Protein AF-A0A354M646-F1 (afdb_monomer)

Nearest PDB structures (foldseek):
  6yfr-assembly1_AA  TM=2.776E-01  e=4.909E+00  Leviviridae sp.
  6z1p-assembly1_At  TM=2.500E-01  e=5.203E+00  Tetrahymena thermophila SB210

Sequence (367 aa):
MIKLYILSPTTPVQTTVYQITLLESYKKKFSYVGETGCGIPQITITGNKEDWIWIFDHLSDLDKLGLTWWGKELRPIIKEFINVFDDKINVSFWDSIYKDAAEYGAFYISGWIIKFFPYLPTTGEDFLGYTSEGKGKYELVYRLNPYLHGNDYKLSTLGTESFPSGLSQIDIKWINYFNRTTKKMEAYSGFFGVKQSQDKTLEPFISWLVCKKDTSKVKMDVSDVLSLSPKHHNDPQLWSPRICNEYTDSAIYDIKKFKSQQASLLFIRNELNRNKEKYQQLNNIDLSGDTLRFLITCDGSVAQIKLKGRNTENKKLIDFFERELTILPESWIPALAHPDKVLDYFDFSEEELKLKVKANSELEIVF

Foldseek 3Di:
DDDDPPDDPDDPVVVVVVVVVVVVVCVVPDDDDDDDDDFDPDDDDDDDLVVLVVVLVCLCVVVVVVNVVLSVLCNVVSVQSNVVNVVNHDVVLVRQAFHPAPFPPQQWGLGLVCSVAQWWWDFDPAWPQADPVRHTDGDIDIDGDQQRPDNSSNLTSDGPNRHDPQKDKDWDWDADPVVRDTFIKMKIWGFPDWDADPVRDIDTDTDMDMGGPPDDDDDDPPPDPDDDQDADDDDVAHFHSDAFPDFPFAKAWPVVPDVHNVVRLVVLLVVLLVVLCVDPVRNPDDQAQKKWKWKQGLVQAIHDTAIDDPCRPVVVSSVSCVVSRRPDPTTMHATWDFSVRGHVSHDDDPVSSPDIHGGMHMDMRHD

Solvent-accessible surface area (backbone atoms only — not comparable to full-atom values): 22032 Å² total; per-residue (Å²): 136,86,84,78,89,74,89,73,85,81,44,74,65,58,46,51,51,54,52,51,57,55,51,57,78,45,52,88,85,46,84,88,82,88,85,87,82,92,76,80,93,73,85,83,86,79,84,58,60,67,59,42,47,50,52,54,65,50,36,61,58,34,44,82,72,74,34,47,74,55,29,60,56,44,46,65,56,45,49,53,64,40,27,51,78,68,76,55,70,59,61,74,62,63,64,24,36,58,49,62,55,56,59,67,85,56,69,44,41,21,10,60,58,60,57,80,45,65,51,25,62,41,80,42,89,52,76,72,49,63,44,99,85,70,47,81,34,52,38,83,37,74,42,73,41,90,35,46,62,86,67,25,21,49,50,29,74,46,36,79,84,46,48,67,82,53,64,48,77,48,86,39,81,47,72,40,77,90,77,70,46,74,45,61,28,33,38,39,35,38,50,78,48,73,44,71,49,95,88,65,49,76,44,79,34,70,53,71,52,77,47,60,65,84,61,81,80,78,84,76,85,83,79,81,83,81,85,76,84,74,87,76,81,91,56,101,73,48,33,44,40,53,74,38,91,61,68,78,39,72,46,24,48,38,62,90,82,30,93,44,43,68,58,25,50,53,50,49,52,52,50,51,57,61,54,38,61,74,37,78,94,47,50,86,63,84,49,75,71,24,35,42,35,32,31,33,33,55,86,28,46,77,31,77,74,44,52,45,53,91,60,46,84,42,58,74,60,50,58,46,51,55,49,58,66,70,66,49,92,64,58,41,43,38,15,25,16,40,45,76,60,50,38,87,73,56,84,72,52,83,71,55,50,71,44,77,30,42,24,20,34,82,48,76,47,78,72

pLDDT: mean 83.78, std 15.61, range [30.56, 98.19]

Radius of gyration: 27.45 Å; Cα contacts (8 Å, |Δi|>4): 519; chains: 1; bounding box: 62×77×71 Å

Structure (mmCIF, N/CA/C/O backbone):
data_AF-A0A3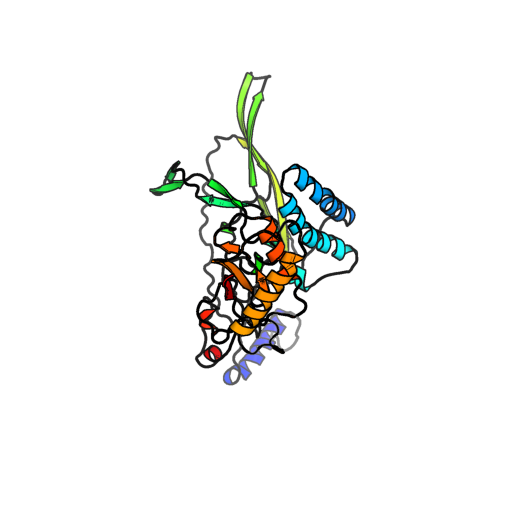54M646-F1
#
_entry.id   AF-A0A354M646-F1
#
loop_
_atom_site.group_PDB
_atom_site.id
_atom_site.type_symbol
_atom_s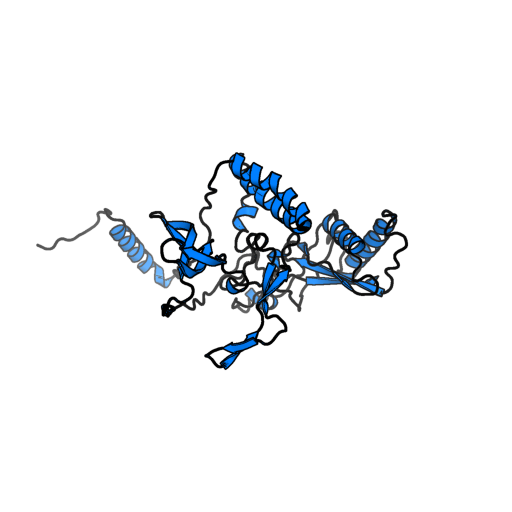ite.label_atom_id
_atom_site.label_alt_id
_atom_site.label_comp_id
_atom_site.label_asym_id
_atom_site.label_entity_id
_atom_site.label_seq_id
_atom_site.pdbx_PDB_ins_code
_atom_site.Cartn_x
_atom_site.Cartn_y
_atom_site.Cartn_z
_atom_site.occupancy
_atom_site.B_iso_or_equiv
_atom_site.auth_seq_id
_atom_site.auth_comp_id
_atom_site.auth_asym_id
_atom_site.auth_atom_id
_atom_site.pdbx_PDB_model_num
ATOM 1 N N . MET A 1 1 ? 3.243 -51.973 41.469 1.00 39.97 1 MET A N 1
ATOM 2 C CA . MET A 1 1 ? 2.602 -52.246 40.165 1.00 39.97 1 MET A CA 1
ATOM 3 C C . MET A 1 1 ? 3.206 -51.272 39.157 1.00 39.97 1 MET A C 1
ATOM 5 O O . MET A 1 1 ? 2.903 -50.090 39.226 1.00 39.97 1 MET A O 1
ATOM 9 N N . ILE A 1 2 ? 4.155 -51.717 38.327 1.00 38.09 2 ILE A N 1
ATOM 10 C CA . ILE A 1 2 ? 4.807 -50.861 37.319 1.00 38.09 2 ILE A CA 1
ATOM 11 C C . ILE A 1 2 ? 3.936 -50.916 36.061 1.00 38.09 2 ILE A C 1
ATOM 13 O O . ILE A 1 2 ? 3.832 -51.969 35.437 1.00 38.09 2 ILE A O 1
ATOM 17 N N . LYS A 1 3 ? 3.267 -49.811 35.709 1.00 42.88 3 LYS A N 1
ATOM 18 C CA . LYS A 1 3 ? 2.574 -49.688 34.419 1.00 42.88 3 LYS A CA 1
ATOM 19 C C . LYS A 1 3 ? 3.604 -49.326 33.350 1.00 42.88 3 LYS A C 1
ATOM 21 O O . LYS A 1 3 ? 4.029 -48.179 33.263 1.00 42.88 3 LYS A O 1
ATOM 26 N N . LEU A 1 4 ? 4.004 -50.313 32.553 1.00 47.19 4 LEU A N 1
ATOM 27 C CA . LEU A 1 4 ? 4.762 -50.102 31.322 1.00 47.19 4 LEU A CA 1
ATOM 28 C C . LEU A 1 4 ? 3.788 -49.686 30.210 1.00 47.19 4 LEU A C 1
ATOM 30 O O . LEU A 1 4 ? 3.019 -50.505 29.715 1.00 47.19 4 LEU A O 1
ATOM 34 N N . TYR A 1 5 ? 3.812 -48.407 29.830 1.00 50.78 5 TYR A N 1
ATOM 35 C CA . TYR A 1 5 ? 3.130 -47.901 28.634 1.00 50.78 5 TYR A CA 1
ATOM 36 C C . TYR A 1 5 ? 3.952 -48.275 27.397 1.00 50.78 5 TYR A C 1
ATOM 38 O O . TYR A 1 5 ? 4.677 -47.453 26.847 1.00 50.78 5 TYR A O 1
ATOM 46 N N . ILE A 1 6 ? 3.893 -49.541 26.993 1.00 52.38 6 ILE A N 1
ATOM 47 C CA . ILE A 1 6 ? 4.532 -50.006 25.762 1.00 52.38 6 ILE A CA 1
ATOM 48 C C . ILE A 1 6 ? 3.451 -50.093 24.676 1.00 52.38 6 ILE A C 1
ATOM 50 O O . ILE A 1 6 ? 2.564 -50.936 24.743 1.00 52.38 6 ILE A O 1
ATOM 54 N N . LEU A 1 7 ? 3.566 -49.197 23.687 1.00 51.00 7 LEU A N 1
ATOM 55 C CA . LEU A 1 7 ? 3.009 -49.295 22.328 1.00 51.00 7 LEU A CA 1
ATOM 56 C C . LEU A 1 7 ? 1.471 -49.350 22.191 1.00 51.00 7 LEU A C 1
ATOM 58 O O . LEU A 1 7 ? 0.917 -50.306 21.661 1.00 51.00 7 LEU A O 1
ATOM 62 N N . SER A 1 8 ? 0.784 -48.265 22.559 1.00 49.03 8 SER A N 1
ATOM 63 C CA . SER A 1 8 ? -0.545 -47.943 22.010 1.00 49.03 8 SER A CA 1
ATOM 64 C C . SER A 1 8 ? -0.608 -46.439 21.711 1.00 49.03 8 SER A C 1
ATOM 66 O O . SER A 1 8 ? -0.481 -45.649 22.652 1.00 49.03 8 SER A O 1
ATOM 68 N N . PRO A 1 9 ? -0.740 -45.992 20.445 1.00 58.03 9 PRO A N 1
ATOM 69 C CA . PRO A 1 9 ? -0.794 -44.573 20.121 1.00 58.03 9 PRO A CA 1
ATOM 70 C C . PRO A 1 9 ? -2.216 -44.081 20.382 1.00 58.03 9 PRO A C 1
ATOM 72 O O . PRO A 1 9 ? -3.080 -44.170 19.518 1.00 58.03 9 PRO A O 1
ATOM 75 N N . THR A 1 10 ? -2.499 -43.617 21.596 1.00 63.53 10 THR A N 1
ATOM 76 C CA . THR A 1 10 ? -3.875 -43.210 21.942 1.00 63.53 10 THR A CA 1
ATOM 77 C C . THR A 1 10 ? -3.994 -41.782 22.448 1.00 63.53 10 THR A C 1
ATOM 79 O O . THR A 1 10 ? -5.068 -41.371 22.872 1.00 63.53 10 THR A O 1
ATOM 82 N N . THR A 1 11 ? -2.929 -40.984 22.344 1.00 76.50 11 THR A N 1
ATOM 83 C CA . THR A 1 11 ? -3.020 -39.526 22.493 1.00 76.50 11 THR A CA 1
ATOM 84 C C . THR A 1 11 ? -2.107 -38.812 21.489 1.00 76.50 11 THR A C 1
ATOM 86 O O . THR A 1 11 ? -1.061 -39.361 21.114 1.00 76.50 11 THR A O 1
ATOM 89 N N . PRO A 1 12 ? -2.445 -37.573 21.080 1.00 79.56 12 PRO A N 1
ATOM 90 C CA . PRO A 1 12 ? -1.541 -36.723 20.305 1.00 79.56 12 PRO A CA 1
ATOM 91 C C . PRO A 1 12 ? -0.156 -36.603 20.957 1.00 79.56 12 PRO A C 1
ATOM 93 O O . PRO A 1 12 ? 0.855 -36.732 20.278 1.00 79.56 12 PRO A O 1
ATOM 96 N N . VAL A 1 13 ? -0.106 -36.497 22.291 1.00 79.75 13 VAL A N 1
ATOM 97 C CA . VAL A 1 13 ? 1.145 -36.396 23.063 1.00 79.75 13 VAL A CA 1
ATOM 98 C C . VAL A 1 13 ? 2.043 -37.618 22.863 1.00 79.75 13 VAL A C 1
ATOM 100 O O . VAL A 1 13 ? 3.219 -37.470 22.546 1.00 79.75 13 VAL A O 1
ATOM 103 N N . GLN A 1 14 ? 1.507 -38.833 23.008 1.00 82.31 14 GLN A N 1
ATOM 104 C CA . GLN A 1 14 ? 2.288 -40.065 22.819 1.00 82.31 14 GLN A CA 1
ATOM 105 C C . GLN A 1 14 ? 2.792 -40.216 21.377 1.00 82.31 14 GLN A C 1
ATOM 107 O O . GLN A 1 14 ? 3.909 -40.685 21.164 1.00 82.31 14 GLN A O 1
ATOM 112 N N . THR A 1 15 ? 1.990 -39.782 20.401 1.00 80.19 15 THR A N 1
ATOM 113 C CA . THR A 1 15 ? 2.366 -39.785 18.979 1.00 80.19 15 THR A CA 1
ATOM 114 C C . THR A 1 15 ? 3.536 -38.838 18.724 1.00 80.19 15 THR A C 1
ATOM 116 O O . THR A 1 15 ? 4.530 -39.241 18.123 1.00 80.19 15 THR A O 1
ATOM 119 N N . THR A 1 16 ? 3.465 -37.613 19.251 1.00 83.81 16 THR A N 1
ATOM 120 C CA . THR A 1 16 ? 4.547 -36.628 19.150 1.00 83.81 16 THR A CA 1
ATOM 121 C C . THR A 1 16 ? 5.823 -37.112 19.838 1.00 83.81 16 THR A C 1
ATOM 123 O O . THR A 1 16 ? 6.896 -37.005 19.253 1.00 83.81 16 THR A O 1
ATOM 126 N N . VAL A 1 17 ? 5.731 -37.704 21.036 1.00 83.81 17 VAL A N 1
ATOM 127 C CA . VAL A 1 17 ? 6.900 -38.268 21.739 1.00 83.81 17 VAL A CA 1
ATOM 128 C C . VAL A 1 17 ? 7.583 -39.342 20.890 1.00 83.81 17 VAL A C 1
ATOM 130 O O . VAL A 1 17 ? 8.791 -39.271 20.689 1.00 83.81 17 VAL A O 1
ATOM 133 N N . TYR A 1 18 ? 6.822 -40.289 20.332 1.00 84.56 18 TYR A N 1
ATOM 134 C CA . TYR A 1 18 ? 7.370 -41.322 19.449 1.00 84.56 18 TYR A CA 1
ATOM 135 C C . TYR A 1 18 ? 8.052 -40.729 18.205 1.00 84.56 18 TYR A C 1
ATOM 137 O O . TYR A 1 18 ? 9.163 -41.132 17.861 1.00 84.56 18 TYR A O 1
ATOM 145 N N . GLN A 1 19 ? 7.417 -39.748 17.552 1.00 86.75 19 GLN A N 1
ATOM 146 C CA . GLN A 1 19 ? 7.982 -39.061 16.385 1.00 86.75 19 GLN A CA 1
ATOM 147 C C . GLN A 1 19 ? 9.298 -38.349 16.729 1.00 86.75 19 GLN A C 1
ATOM 149 O O . GLN A 1 19 ? 10.276 -38.504 16.002 1.00 86.75 19 GLN A O 1
ATOM 154 N N . ILE A 1 20 ? 9.365 -37.637 17.859 1.00 86.88 20 ILE A N 1
ATOM 155 C CA . ILE A 1 20 ? 10.593 -36.973 18.323 1.00 86.88 20 ILE A CA 1
ATOM 156 C C . ILE A 1 20 ? 11.695 -38.000 18.615 1.00 86.88 20 ILE A C 1
ATOM 158 O O . ILE A 1 20 ? 12.831 -37.816 18.178 1.00 86.88 20 ILE A O 1
ATOM 162 N N . THR A 1 21 ? 11.378 -39.102 19.304 1.00 89.19 21 THR A N 1
ATOM 163 C CA . THR A 1 21 ? 12.349 -40.175 19.580 1.00 89.19 21 THR A CA 1
ATOM 164 C C . THR A 1 21 ? 12.884 -40.805 18.292 1.00 89.19 21 THR A C 1
ATOM 166 O O . THR A 1 21 ? 14.074 -41.102 18.200 1.00 89.19 21 THR A O 1
ATOM 169 N N . LEU A 1 22 ? 12.048 -40.969 17.263 1.00 85.94 22 LEU A N 1
ATOM 170 C CA . LEU A 1 22 ? 12.506 -41.435 15.955 1.00 85.94 22 LEU A CA 1
ATOM 171 C C . LEU A 1 22 ? 13.475 -40.431 15.311 1.00 85.94 22 LEU A C 1
ATOM 173 O O . LEU A 1 22 ? 14.555 -40.829 14.872 1.00 85.94 22 LEU A O 1
ATOM 177 N N . LEU A 1 23 ? 13.135 -39.138 15.301 1.00 86.31 23 LEU A N 1
ATOM 178 C CA . LEU A 1 23 ? 14.001 -38.077 14.770 1.00 86.31 23 LEU A CA 1
ATOM 179 C C . LEU A 1 23 ? 15.343 -38.002 15.518 1.00 86.31 23 LEU A C 1
ATOM 181 O O . LEU A 1 23 ? 16.382 -37.743 14.905 1.00 86.31 23 LEU A O 1
ATOM 185 N N . GLU A 1 24 ? 15.382 -38.314 16.814 1.00 86.38 24 GLU A N 1
ATOM 186 C CA . GLU A 1 24 ? 16.638 -38.366 17.566 1.00 86.38 24 GLU A CA 1
ATOM 187 C C . GLU A 1 24 ? 17.671 -39.304 16.916 1.00 86.38 24 GLU A C 1
ATOM 189 O O . GLU A 1 24 ? 18.851 -38.956 16.827 1.00 86.38 24 GLU A O 1
ATOM 194 N N . SER A 1 25 ? 17.241 -40.461 16.403 1.00 88.75 25 SER A N 1
ATOM 195 C CA . SER A 1 25 ? 18.144 -41.441 15.783 1.00 88.75 25 SER A CA 1
ATOM 196 C C . SER A 1 25 ? 18.831 -40.928 14.505 1.00 88.75 25 SER A C 1
ATOM 198 O O . SER A 1 25 ? 19.934 -41.367 14.173 1.00 88.75 25 SER A O 1
ATOM 200 N N . TYR A 1 26 ? 18.239 -39.933 13.837 1.00 85.00 26 TYR A N 1
ATOM 201 C CA . TYR A 1 26 ? 18.735 -39.341 12.591 1.00 85.00 26 TYR A CA 1
ATOM 202 C C . TYR A 1 26 ? 19.477 -38.004 12.792 1.00 85.00 26 TYR A C 1
ATOM 204 O O . TYR A 1 26 ? 20.078 -37.491 11.845 1.00 85.00 26 TYR A O 1
ATOM 212 N N . LYS A 1 27 ? 19.549 -37.477 14.027 1.00 85.81 27 LYS A N 1
ATOM 213 C CA . LYS A 1 27 ? 20.122 -36.146 14.334 1.00 85.81 27 LYS A CA 1
ATOM 214 C C . LYS A 1 27 ? 21.602 -35.961 13.974 1.00 85.81 27 LYS A C 1
ATOM 216 O O . LYS A 1 27 ? 22.085 -34.841 13.909 1.00 85.81 27 LYS A O 1
ATOM 221 N N . LYS A 1 28 ? 22.353 -37.054 13.770 1.00 83.38 28 LYS A N 1
ATOM 222 C CA . LYS A 1 28 ? 23.763 -36.993 13.329 1.00 83.38 28 LYS A CA 1
ATOM 223 C C . LYS A 1 28 ? 23.922 -36.691 11.837 1.00 83.38 28 LYS A C 1
ATOM 225 O O . LYS A 1 28 ? 25.006 -36.293 11.428 1.00 83.38 28 LYS A O 1
ATOM 230 N N . LYS A 1 29 ? 22.891 -36.952 11.027 1.00 81.44 29 LYS A N 1
ATOM 231 C CA . LYS A 1 29 ? 22.914 -36.738 9.571 1.00 81.44 29 LYS A CA 1
ATOM 232 C C . LYS A 1 29 ? 21.992 -35.614 9.110 1.00 81.44 29 LYS A C 1
ATOM 234 O O . LYS A 1 29 ? 22.190 -35.112 8.012 1.00 81.44 29 LYS A O 1
ATOM 239 N N . PHE A 1 30 ? 21.009 -35.240 9.923 1.00 73.25 30 PHE A N 1
ATOM 240 C CA . PHE A 1 30 ? 20.016 -34.228 9.588 1.00 73.25 30 PHE A CA 1
ATOM 241 C C . PHE A 1 30 ? 19.952 -33.155 10.670 1.00 73.25 30 PHE A C 1
ATOM 243 O O . PHE A 1 30 ? 20.017 -33.463 11.861 1.00 73.25 30 PHE A O 1
ATOM 250 N N . SER A 1 31 ? 19.772 -31.913 10.232 1.00 75.56 31 SER A N 1
ATOM 251 C CA . SER A 1 31 ? 19.392 -30.789 11.083 1.00 75.56 31 SER A CA 1
ATOM 252 C C . SER A 1 31 ? 17.874 -30.636 11.046 1.00 75.56 31 SER A C 1
ATOM 254 O O . SER A 1 31 ? 17.279 -30.673 9.971 1.00 75.56 31 SER A O 1
ATOM 256 N N . TYR A 1 32 ? 17.249 -30.458 12.209 1.00 73.19 32 TYR A N 1
ATOM 257 C CA . TYR A 1 32 ? 15.816 -30.179 12.314 1.00 73.19 32 TYR A CA 1
ATOM 258 C C . TYR A 1 32 ? 15.620 -28.691 12.552 1.00 73.19 32 TYR A C 1
ATOM 260 O O . TYR A 1 32 ? 16.089 -28.163 13.559 1.00 73.19 32 TYR A O 1
ATOM 268 N N . VAL A 1 33 ? 14.942 -28.030 11.622 1.00 63.22 33 VAL A N 1
ATOM 269 C CA . VAL A 1 33 ? 14.670 -26.595 11.679 1.00 63.22 33 VAL A CA 1
ATOM 270 C C . VAL A 1 33 ? 13.170 -26.415 11.879 1.00 63.22 33 VAL A C 1
ATOM 272 O O . VAL A 1 33 ? 12.370 -26.998 11.151 1.00 63.22 33 VAL A O 1
ATOM 275 N N . GLY A 1 34 ? 12.796 -25.668 12.917 1.00 48.38 34 GLY A N 1
ATOM 276 C CA . GLY A 1 34 ? 11.430 -25.198 13.120 1.00 48.38 34 GLY A CA 1
ATOM 277 C C . GLY A 1 34 ? 11.347 -23.749 12.670 1.00 48.38 34 GLY A C 1
ATOM 278 O O . GLY A 1 34 ? 12.066 -22.909 13.205 1.00 48.38 34 GLY A O 1
ATOM 279 N N . GLU A 1 35 ? 10.490 -23.471 11.696 1.00 46.00 35 GLU A N 1
ATOM 280 C CA . GLU A 1 35 ? 10.291 -22.131 11.149 1.00 46.00 35 GLU A CA 1
ATOM 281 C C . GLU A 1 35 ? 8.922 -21.605 11.575 1.00 46.00 35 GLU A C 1
ATOM 283 O O . GLU A 1 35 ? 7.933 -22.341 11.603 1.00 46.00 35 GLU A O 1
ATOM 288 N N . THR A 1 36 ? 8.861 -20.326 11.930 1.00 52.06 36 THR A N 1
ATOM 289 C CA . THR A 1 36 ? 7.612 -19.640 12.246 1.00 52.06 36 THR A CA 1
ATOM 290 C C . THR A 1 36 ? 7.468 -18.439 11.323 1.00 52.06 36 THR A C 1
ATOM 292 O O . THR A 1 36 ? 8.321 -17.555 11.286 1.00 52.06 36 THR A O 1
ATOM 295 N N . GLY A 1 37 ? 6.382 -18.425 10.553 1.00 55.03 37 GLY A N 1
ATOM 296 C CA . GLY A 1 37 ? 6.008 -17.326 9.672 1.00 55.03 37 GLY A CA 1
ATOM 297 C C . GLY A 1 37 ? 4.669 -16.728 10.093 1.00 55.03 37 GLY A C 1
ATOM 298 O O . GLY A 1 37 ? 3.761 -17.435 10.526 1.00 55.03 37 GLY A O 1
ATOM 299 N N . CYS A 1 38 ? 4.554 -15.414 9.973 1.00 64.75 38 CYS A N 1
ATOM 300 C CA . CYS A 1 38 ? 3.316 -14.662 10.047 1.00 64.75 38 CYS A CA 1
ATOM 301 C C . CYS A 1 38 ? 2.641 -14.742 8.681 1.00 64.75 38 CYS A C 1
ATOM 303 O O . CYS A 1 38 ? 3.276 -14.527 7.651 1.00 64.75 38 CYS A O 1
ATOM 305 N N . GLY A 1 39 ? 1.344 -15.009 8.686 1.00 68.69 39 GLY A N 1
ATOM 306 C CA . GLY A 1 39 ? 0.508 -15.015 7.497 1.00 68.69 39 GLY A CA 1
ATOM 307 C C . GLY A 1 39 ? -0.951 -14.866 7.897 1.00 68.69 39 GLY A C 1
ATOM 308 O O . GLY A 1 39 ? -1.299 -15.024 9.070 1.00 68.69 39 GLY A O 1
ATOM 309 N N . ILE A 1 40 ? -1.799 -14.548 6.923 1.00 82.25 40 ILE A N 1
ATOM 310 C CA . ILE A 1 40 ? -3.248 -14.476 7.108 1.00 82.25 40 ILE A CA 1
ATOM 311 C C . ILE A 1 40 ? -3.824 -15.772 6.527 1.00 82.25 40 ILE A C 1
ATOM 313 O O . ILE A 1 40 ? -3.980 -15.870 5.315 1.00 82.25 40 ILE A O 1
ATOM 317 N N . PRO A 1 41 ? -4.096 -16.799 7.353 1.00 81.31 41 PRO A N 1
ATOM 318 C CA . PRO A 1 41 ? -4.484 -18.117 6.846 1.00 81.31 41 PRO A CA 1
ATOM 319 C C . PRO A 1 41 ? -5.896 -18.132 6.251 1.00 81.31 41 PRO A C 1
ATOM 321 O O . PRO A 1 41 ? -6.220 -18.995 5.441 1.00 81.31 41 PRO A O 1
ATOM 324 N N . GLN A 1 42 ? -6.750 -17.209 6.690 1.00 87.31 42 GLN A N 1
ATOM 325 C CA . GLN A 1 42 ? -8.128 -17.094 6.249 1.00 87.31 42 GLN A CA 1
ATOM 326 C C . GLN A 1 42 ? -8.604 -15.656 6.439 1.00 87.31 42 GLN A C 1
ATOM 328 O O . GLN A 1 42 ? -8.295 -15.016 7.446 1.00 87.31 42 GLN A O 1
ATOM 333 N N . ILE A 1 43 ? -9.403 -15.179 5.487 1.00 91.75 43 ILE A N 1
ATOM 334 C CA . ILE A 1 43 ? -10.122 -13.910 5.566 1.00 91.75 43 ILE A CA 1
ATOM 335 C C . ILE A 1 43 ? -11.613 -14.223 5.496 1.00 91.75 43 ILE A C 1
ATOM 337 O O . ILE A 1 43 ? -12.060 -14.956 4.615 1.00 91.75 43 ILE A O 1
ATOM 341 N N . THR A 1 44 ? -12.379 -13.654 6.421 1.00 91.88 44 THR A N 1
ATOM 342 C CA . THR A 1 44 ? -13.840 -13.732 6.410 1.00 91.88 44 THR A CA 1
ATOM 343 C C . THR A 1 44 ? -14.394 -12.355 6.089 1.00 91.88 44 THR A C 1
ATOM 345 O O . THR A 1 44 ? -14.147 -11.399 6.824 1.00 91.88 44 THR A O 1
ATOM 348 N N . ILE A 1 45 ? -15.163 -12.258 5.007 1.00 93.81 45 ILE A N 1
ATOM 349 C CA . ILE A 1 45 ? -15.902 -11.043 4.665 1.00 93.81 45 ILE A CA 1
ATOM 350 C C . ILE A 1 45 ? -17.249 -11.085 5.383 1.00 93.81 45 ILE A C 1
ATOM 352 O O . ILE A 1 45 ? -18.012 -12.037 5.231 1.00 93.81 45 ILE A O 1
ATOM 356 N N . THR A 1 46 ? -17.523 -10.070 6.198 1.00 91.19 46 THR A N 1
ATOM 357 C CA . THR A 1 46 ? -18.798 -9.909 6.904 1.00 91.19 46 THR A CA 1
ATOM 358 C C . THR A 1 46 ? -19.756 -9.011 6.109 1.00 91.19 46 THR A C 1
ATOM 360 O O . THR A 1 46 ? -19.358 -8.355 5.142 1.00 91.19 46 THR A O 1
ATOM 363 N N . GLY A 1 47 ? -21.034 -9.001 6.500 1.00 92.19 47 GLY A N 1
ATOM 364 C CA . GLY A 1 47 ? -22.106 -8.342 5.743 1.00 92.19 47 GLY A CA 1
ATOM 365 C C . GLY A 1 47 ? -22.663 -9.216 4.617 1.00 92.19 47 GLY A C 1
ATOM 366 O O . GLY A 1 47 ? -22.311 -10.390 4.488 1.00 92.19 47 GLY A O 1
ATOM 367 N N . ASN A 1 48 ? -23.567 -8.651 3.823 1.00 96.06 48 ASN A N 1
ATOM 368 C CA . ASN A 1 48 ? -24.115 -9.275 2.618 1.00 96.06 48 ASN A CA 1
ATOM 369 C C . ASN A 1 48 ? -23.579 -8.581 1.352 1.00 96.06 48 ASN A C 1
ATOM 371 O O . ASN A 1 48 ? -22.904 -7.553 1.415 1.00 96.06 48 ASN A O 1
ATOM 375 N N . LYS A 1 49 ? -23.875 -9.151 0.182 1.00 97.12 49 LYS A N 1
ATOM 376 C CA . LYS A 1 49 ? -23.413 -8.611 -1.101 1.00 97.12 49 LYS A CA 1
ATOM 377 C C . LYS A 1 49 ? -23.960 -7.203 -1.359 1.00 97.12 49 LYS A C 1
ATOM 379 O O . LYS A 1 49 ? -23.250 -6.356 -1.901 1.00 97.12 49 LYS A O 1
ATOM 384 N N . GLU A 1 50 ? -25.211 -6.960 -0.985 1.00 98.06 50 GLU A N 1
ATOM 385 C CA . GLU A 1 50 ? -25.909 -5.690 -1.169 1.00 98.06 50 GLU A CA 1
ATOM 386 C C . GLU A 1 50 ? -25.235 -4.553 -0.389 1.00 98.06 50 GLU A C 1
ATOM 388 O O . GLU A 1 50 ? -25.127 -3.448 -0.918 1.00 98.06 50 GLU A O 1
ATOM 393 N N . ASP A 1 51 ? -24.700 -4.827 0.804 1.00 97.56 51 ASP A N 1
ATOM 394 C CA . ASP A 1 51 ? -23.943 -3.868 1.614 1.00 97.56 51 ASP A CA 1
ATOM 395 C C . ASP A 1 51 ? -22.686 -3.391 0.862 1.00 97.56 51 ASP A C 1
ATOM 397 O O . ASP A 1 51 ? -22.397 -2.194 0.791 1.00 97.56 51 ASP A O 1
ATOM 401 N N . TRP A 1 52 ? -21.950 -4.316 0.237 1.00 97.62 52 TRP A N 1
ATOM 402 C CA . TRP A 1 52 ? -20.731 -3.995 -0.514 1.00 97.62 52 TRP A CA 1
ATOM 403 C C . TRP A 1 52 ? -21.017 -3.286 -1.839 1.00 97.62 52 TRP A C 1
ATOM 405 O O . TRP A 1 52 ? -20.271 -2.381 -2.221 1.00 97.62 52 TRP A O 1
ATOM 415 N N . ILE A 1 53 ? -22.112 -3.643 -2.520 1.00 98.19 53 ILE A N 1
ATOM 416 C CA . ILE A 1 53 ? -22.603 -2.900 -3.692 1.00 98.19 53 ILE A CA 1
ATOM 417 C C . ILE A 1 53 ? -22.978 -1.475 -3.283 1.00 98.19 53 ILE A C 1
ATOM 419 O O . ILE A 1 53 ? -22.556 -0.522 -3.935 1.00 98.19 53 ILE A O 1
ATOM 423 N N . TRP A 1 54 ? -23.696 -1.319 -2.169 1.00 98.06 54 TRP A N 1
ATOM 424 C CA . TRP A 1 54 ? -24.066 -0.010 -1.648 1.00 98.06 54 TRP A CA 1
ATOM 425 C C . TRP A 1 54 ? -22.826 0.844 -1.365 1.00 98.06 54 TRP A C 1
ATOM 427 O O . TRP A 1 54 ? -22.771 1.986 -1.821 1.00 98.06 54 TRP A O 1
ATOM 437 N N . ILE A 1 55 ? -21.796 0.292 -0.709 1.00 97.38 55 ILE A N 1
ATOM 438 C CA . ILE A 1 55 ? -20.528 1.008 -0.486 1.00 97.38 55 ILE A CA 1
ATOM 439 C C . ILE A 1 55 ? -19.904 1.425 -1.822 1.00 97.38 55 ILE A C 1
ATOM 441 O O . ILE A 1 55 ? -19.526 2.585 -1.980 1.00 97.38 55 ILE A O 1
ATOM 445 N N . PHE A 1 56 ? -19.814 0.510 -2.792 1.00 97.81 56 PHE A N 1
ATOM 446 C CA . PHE A 1 56 ? -19.220 0.777 -4.104 1.00 97.81 56 PHE A CA 1
ATOM 447 C C . PHE A 1 56 ? -19.921 1.919 -4.854 1.00 97.81 56 PHE A C 1
ATOM 449 O O . PHE A 1 56 ? -19.256 2.795 -5.422 1.00 97.81 56 PHE A O 1
ATOM 456 N N . ASP A 1 57 ? -21.253 1.928 -4.836 1.00 96.94 57 ASP A N 1
ATOM 457 C CA . ASP A 1 57 ? -22.064 2.955 -5.489 1.00 96.94 57 ASP A CA 1
ATOM 458 C C . ASP A 1 57 ? -21.901 4.315 -4.797 1.00 96.94 57 ASP A C 1
ATOM 460 O O . ASP A 1 57 ? -21.789 5.343 -5.465 1.00 96.94 57 ASP A O 1
ATOM 464 N N . HIS A 1 58 ? -21.769 4.333 -3.467 1.00 96.81 58 HIS A N 1
ATOM 465 C CA . HIS A 1 58 ? -21.584 5.565 -2.694 1.00 96.81 58 HIS A CA 1
ATOM 466 C C . HIS A 1 58 ? -20.142 6.093 -2.717 1.00 96.81 58 HIS A C 1
ATOM 468 O O . HIS A 1 58 ? -19.898 7.215 -2.277 1.00 96.81 58 HIS A O 1
ATOM 474 N N . LEU A 1 59 ? -19.178 5.381 -3.317 1.00 96.94 59 LEU A N 1
ATOM 475 C CA . LEU A 1 59 ? -17.832 5.932 -3.527 1.00 96.94 59 LEU A CA 1
ATOM 476 C C . LEU A 1 59 ? -17.835 7.198 -4.401 1.00 96.94 59 LEU A C 1
ATOM 478 O O . LEU A 1 59 ? -16.901 7.989 -4.300 1.00 96.94 59 LEU A O 1
ATOM 482 N N . SER A 1 60 ? -18.856 7.434 -5.238 1.00 94.44 60 SER A N 1
ATOM 483 C CA . SER A 1 60 ? -18.989 8.716 -5.962 1.00 94.44 60 SER A CA 1
ATOM 484 C C . SER A 1 60 ? -19.405 9.879 -5.068 1.00 94.44 60 SER A C 1
ATOM 486 O O . SER A 1 60 ? -19.198 11.030 -5.438 1.00 94.44 60 SER A O 1
ATOM 488 N N . ASP A 1 61 ? -19.950 9.635 -3.875 1.00 96.00 61 ASP A N 1
ATOM 489 C CA . ASP A 1 61 ? -20.276 10.729 -2.956 1.00 96.00 61 ASP A CA 1
ATOM 490 C C . ASP A 1 61 ? -19.023 11.433 -2.432 1.00 96.00 61 ASP A C 1
ATOM 492 O O . ASP A 1 61 ? -19.086 12.610 -2.074 1.00 96.00 61 ASP A O 1
ATOM 496 N N . LEU A 1 62 ? -17.866 10.766 -2.482 1.00 96.00 62 LEU A N 1
ATOM 497 C CA . LEU A 1 62 ? -16.566 11.380 -2.218 1.00 96.00 62 LEU A CA 1
ATOM 498 C C . LEU A 1 62 ? -16.265 12.541 -3.178 1.00 96.00 62 LEU A C 1
ATOM 500 O O . LEU A 1 62 ? -15.563 13.478 -2.795 1.00 96.00 62 LEU A O 1
ATOM 504 N N . ASP A 1 63 ? -16.849 12.554 -4.381 1.00 93.69 63 ASP A N 1
ATOM 505 C CA . ASP A 1 63 ? -16.704 13.657 -5.338 1.00 93.69 63 ASP A CA 1
ATOM 506 C C . ASP A 1 63 ? -17.267 14.965 -4.773 1.00 93.69 63 ASP A C 1
ATOM 508 O O . ASP A 1 63 ? -16.680 16.032 -4.957 1.00 93.69 63 ASP A O 1
ATOM 512 N N . LYS A 1 64 ? -18.355 14.882 -3.992 1.00 95.12 64 LYS A N 1
ATOM 513 C CA . LYS A 1 64 ? -18.982 16.037 -3.324 1.00 95.12 64 LYS A CA 1
ATOM 514 C C . LYS A 1 64 ? -18.061 16.671 -2.278 1.00 95.12 64 LYS A C 1
ATOM 516 O O . LYS A 1 64 ? -18.237 17.836 -1.936 1.00 95.12 64 LYS A O 1
ATOM 521 N N . LEU A 1 65 ? -17.083 15.910 -1.784 1.00 93.69 65 LEU A N 1
ATOM 522 C CA . LEU A 1 65 ? -16.076 16.341 -0.815 1.00 93.69 65 LEU A CA 1
ATOM 523 C C . LEU A 1 65 ? -14.734 16.705 -1.475 1.00 93.69 65 LEU A C 1
ATOM 525 O O . LEU A 1 65 ? -13.770 16.999 -0.774 1.00 93.69 65 LEU A O 1
ATOM 529 N N . GLY A 1 66 ? -14.640 16.668 -2.811 1.00 93.56 66 GLY A N 1
ATOM 530 C CA . GLY A 1 66 ? -13.376 16.866 -3.528 1.00 93.56 66 GLY A CA 1
ATOM 531 C C . GLY A 1 66 ? -12.396 15.691 -3.394 1.00 93.56 66 GLY A C 1
ATOM 532 O O . GLY A 1 66 ? -11.198 15.852 -3.627 1.00 93.56 66 GLY A O 1
ATOM 533 N N . LEU A 1 67 ? -12.892 14.506 -3.025 1.00 95.94 67 LEU A N 1
ATOM 534 C CA . LEU A 1 67 ? -12.115 13.287 -2.779 1.00 95.94 67 LEU A CA 1
ATOM 535 C C . LEU A 1 67 ? -12.254 12.259 -3.914 1.00 95.94 67 LEU A C 1
ATOM 537 O O . LEU A 1 67 ? -12.063 11.061 -3.710 1.00 95.94 67 LEU A O 1
ATOM 541 N N . THR A 1 68 ? -12.542 12.717 -5.135 1.00 94.88 68 THR A N 1
ATOM 542 C CA . THR A 1 68 ? -12.665 11.866 -6.332 1.00 94.88 68 THR A CA 1
ATOM 543 C C . THR A 1 68 ? -11.448 10.978 -6.562 1.00 94.88 68 THR A C 1
ATOM 545 O O . THR A 1 68 ? -11.574 9.815 -6.937 1.00 94.88 68 THR A O 1
ATOM 548 N N . TRP A 1 69 ? -10.255 11.524 -6.331 1.00 93.69 69 TRP A N 1
ATOM 549 C CA . TRP A 1 69 ? -8.993 10.798 -6.459 1.00 93.69 69 TRP A CA 1
ATOM 550 C C . TRP A 1 69 ? -8.923 9.607 -5.492 1.00 93.69 69 TRP A C 1
ATOM 552 O O . TRP A 1 69 ? -8.464 8.544 -5.885 1.00 93.69 69 TRP A O 1
ATOM 562 N N . TRP A 1 70 ? -9.462 9.732 -4.276 1.00 97.06 70 TRP A N 1
ATOM 563 C CA . TRP A 1 70 ? -9.496 8.639 -3.303 1.00 97.06 70 TRP A CA 1
ATOM 564 C C . TRP A 1 70 ? -10.544 7.592 -3.674 1.00 97.06 70 TRP A C 1
ATOM 566 O O . TRP A 1 70 ? -10.261 6.397 -3.667 1.00 97.06 70 TRP A O 1
ATOM 576 N N . GLY A 1 71 ? -11.737 8.040 -4.082 1.00 96.69 71 GLY A N 1
ATOM 577 C CA . GLY A 1 71 ? -12.790 7.145 -4.557 1.00 96.69 71 GLY A CA 1
ATOM 578 C C . GLY A 1 71 ? -12.326 6.262 -5.720 1.00 96.69 71 GLY A C 1
ATOM 579 O O . GLY A 1 71 ? -12.639 5.074 -5.744 1.00 96.69 71 GLY A O 1
ATOM 580 N N . LYS A 1 72 ? -11.521 6.801 -6.649 1.00 95.19 72 LYS A N 1
ATOM 581 C CA . LYS A 1 72 ? -10.906 6.022 -7.740 1.00 95.19 72 LYS A CA 1
ATOM 582 C C . LYS A 1 72 ? -10.014 4.888 -7.230 1.00 95.19 72 LYS A C 1
ATOM 584 O O . LYS A 1 72 ? -10.115 3.787 -7.761 1.00 95.19 72 LYS A O 1
ATOM 589 N N . GLU A 1 73 ? -9.208 5.133 -6.199 1.00 96.44 73 GLU A N 1
ATOM 590 C CA . GLU A 1 73 ? -8.321 4.122 -5.606 1.00 96.44 73 GLU A CA 1
ATOM 591 C C . GLU A 1 73 ? -9.083 3.049 -4.812 1.00 96.44 73 GLU A C 1
ATOM 593 O O . GLU A 1 73 ? -8.682 1.886 -4.802 1.00 96.44 73 GLU A O 1
ATOM 598 N N . LEU A 1 74 ? -10.207 3.410 -4.181 1.00 97.88 74 LEU A N 1
ATOM 599 C CA . LEU A 1 74 ? -11.033 2.472 -3.412 1.00 97.88 74 LEU A CA 1
ATOM 600 C C . LEU A 1 74 ? -11.914 1.574 -4.285 1.00 97.88 74 LEU A C 1
ATOM 602 O O . LEU A 1 74 ? -12.186 0.436 -3.912 1.00 97.88 74 LEU A O 1
ATOM 606 N N . ARG A 1 75 ? -12.369 2.056 -5.447 1.00 97.00 75 ARG A N 1
ATOM 607 C CA . ARG A 1 75 ? -13.246 1.294 -6.353 1.00 97.00 75 ARG A CA 1
ATOM 608 C C . ARG A 1 75 ? -12.739 -0.116 -6.677 1.00 97.00 75 ARG A C 1
ATOM 610 O O . ARG A 1 75 ? -13.524 -1.045 -6.485 1.00 97.00 75 ARG A O 1
ATOM 617 N N . PRO A 1 76 ? -11.494 -0.323 -7.151 1.00 96.56 76 PRO A N 1
ATOM 618 C CA . PRO A 1 76 ? -11.008 -1.669 -7.448 1.00 96.56 76 PRO A CA 1
ATOM 619 C C . PRO A 1 76 ? -10.953 -2.553 -6.196 1.00 96.56 76 PRO A C 1
ATOM 621 O O . PRO A 1 76 ? -11.314 -3.719 -6.282 1.00 96.56 76 PRO A O 1
ATOM 624 N N . ILE A 1 77 ? -10.607 -1.992 -5.030 1.00 97.62 77 ILE A N 1
ATOM 625 C CA . ILE A 1 77 ? -10.593 -2.725 -3.755 1.00 97.62 77 ILE A CA 1
ATOM 626 C C . ILE A 1 77 ? -12.000 -3.205 -3.408 1.00 97.62 77 ILE A C 1
ATOM 628 O O . ILE A 1 77 ? -12.222 -4.402 -3.285 1.00 97.62 77 ILE A O 1
ATOM 632 N N . ILE A 1 78 ? -12.974 -2.296 -3.298 1.00 97.75 78 ILE A N 1
ATOM 633 C CA . ILE A 1 78 ? -14.352 -2.650 -2.917 1.00 97.75 78 ILE A CA 1
ATOM 634 C C . ILE A 1 78 ? -14.984 -3.600 -3.944 1.00 97.75 78 ILE A C 1
ATOM 636 O O . ILE A 1 78 ? -15.792 -4.458 -3.589 1.00 97.75 78 ILE A O 1
ATOM 640 N N . LYS A 1 79 ? -14.585 -3.513 -5.219 1.00 97.81 79 LYS A N 1
ATOM 641 C CA . LYS A 1 79 ? -15.038 -4.459 -6.239 1.00 97.81 79 LYS A CA 1
ATOM 642 C C . LYS A 1 79 ? -14.617 -5.898 -5.932 1.00 97.81 79 LYS A C 1
ATOM 644 O O . LYS A 1 79 ? -15.426 -6.797 -6.148 1.00 97.81 79 LYS A O 1
ATOM 649 N N . GLU A 1 80 ? -13.418 -6.117 -5.394 1.00 97.81 80 GLU A N 1
ATOM 650 C CA . GLU A 1 80 ? -12.965 -7.452 -4.986 1.00 97.81 80 GLU A CA 1
ATOM 651 C C . GLU A 1 80 ? -13.784 -8.008 -3.812 1.00 97.81 80 GLU A C 1
ATOM 653 O O . GLU A 1 80 ? -14.095 -9.196 -3.803 1.00 97.81 80 GLU A O 1
ATOM 658 N N . PHE A 1 81 ? -14.254 -7.161 -2.887 1.00 97.25 81 PHE A N 1
ATOM 659 C CA . PHE A 1 81 ? -15.196 -7.588 -1.839 1.00 97.25 81 PHE A CA 1
ATOM 660 C C . PHE A 1 81 ? -16.521 -8.088 -2.433 1.00 97.25 81 PHE A C 1
ATOM 662 O O . PHE A 1 81 ? -17.044 -9.106 -1.990 1.00 97.25 81 PHE A O 1
ATOM 669 N N . ILE A 1 82 ? -17.043 -7.427 -3.474 1.00 97.75 82 ILE A N 1
ATOM 670 C CA . ILE A 1 82 ? -18.255 -7.879 -4.183 1.00 97.75 82 ILE A CA 1
ATOM 671 C C . ILE A 1 82 ? -17.994 -9.200 -4.921 1.00 97.75 82 ILE A C 1
ATOM 673 O O . ILE A 1 82 ? -18.844 -10.090 -4.898 1.00 97.75 82 ILE A O 1
ATOM 677 N N . ASN A 1 83 ? -16.829 -9.336 -5.564 1.00 97.44 83 ASN A N 1
ATOM 678 C CA . ASN A 1 83 ? -16.461 -10.524 -6.340 1.00 97.44 83 ASN A CA 1
ATOM 679 C C . ASN A 1 83 ? -16.414 -11.803 -5.487 1.00 97.44 83 ASN A C 1
ATOM 681 O O . ASN A 1 83 ? -16.713 -12.877 -6.010 1.00 97.44 83 ASN A O 1
ATOM 685 N N . VAL A 1 84 ? -16.088 -11.699 -4.191 1.00 95.94 84 VAL A N 1
ATOM 686 C CA . VAL A 1 84 ? -16.110 -12.838 -3.253 1.00 95.94 84 VAL A CA 1
ATOM 687 C C . VAL A 1 84 ? -17.492 -13.499 -3.209 1.00 95.94 84 VAL A C 1
ATOM 689 O O . VAL A 1 84 ? -17.574 -14.721 -3.209 1.00 95.94 84 VAL A O 1
ATOM 692 N N . PHE A 1 85 ? -18.577 -12.720 -3.256 1.00 96.31 85 PHE A N 1
ATOM 693 C CA . PHE A 1 85 ? -19.950 -13.249 -3.251 1.00 96.31 85 PHE A CA 1
ATOM 694 C C . PHE A 1 85 ? -20.388 -13.858 -4.593 1.00 96.31 85 PHE A C 1
ATOM 696 O O . PHE A 1 85 ? -21.446 -14.476 -4.662 1.00 96.31 85 PHE A O 1
ATOM 703 N N . ASP A 1 86 ? -19.602 -13.664 -5.655 1.00 95.06 86 ASP A N 1
ATOM 704 C CA . ASP A 1 86 ? -19.813 -14.243 -6.988 1.00 95.06 86 ASP A CA 1
ATOM 705 C C . ASP A 1 86 ? -18.852 -15.413 -7.276 1.00 95.06 86 ASP A C 1
ATOM 707 O O . ASP A 1 86 ? -18.689 -15.791 -8.437 1.00 95.06 86 ASP A O 1
ATOM 711 N N . ASP A 1 87 ? -18.174 -15.940 -6.247 1.00 94.38 87 ASP A N 1
ATOM 712 C CA . ASP A 1 87 ? -17.132 -16.976 -6.343 1.00 94.38 87 ASP A CA 1
ATOM 713 C C . ASP A 1 87 ? -15.968 -16.607 -7.291 1.00 94.38 87 ASP A C 1
ATOM 715 O O . ASP A 1 87 ? -15.262 -17.464 -7.826 1.00 94.38 87 ASP A O 1
ATOM 719 N N . LYS A 1 88 ? -15.722 -15.305 -7.498 1.00 96.31 88 LYS A N 1
ATOM 720 C CA . LYS A 1 88 ? -14.645 -14.766 -8.350 1.00 96.31 88 LYS A CA 1
ATOM 721 C C . LYS A 1 88 ? -13.471 -14.279 -7.506 1.00 96.31 88 LYS A C 1
ATOM 723 O O . LYS A 1 88 ? -13.091 -13.114 -7.561 1.00 96.31 88 LYS A O 1
ATOM 728 N N . ILE A 1 89 ? -12.919 -15.169 -6.690 1.00 95.25 89 ILE A N 1
ATOM 729 C CA . ILE A 1 89 ? -11.895 -14.813 -5.702 1.00 95.25 89 ILE A CA 1
ATOM 730 C C . ILE A 1 89 ? -10.536 -14.599 -6.382 1.00 95.25 89 ILE A C 1
ATOM 732 O O . ILE A 1 89 ? -9.944 -15.526 -6.934 1.00 95.25 89 ILE A O 1
ATOM 736 N N . ASN A 1 90 ? -10.013 -13.377 -6.286 1.00 95.00 90 ASN A N 1
ATOM 737 C CA . ASN A 1 90 ? -8.656 -13.030 -6.692 1.00 95.00 90 ASN A CA 1
ATOM 738 C C . ASN A 1 90 ? -7.670 -13.267 -5.534 1.00 95.00 90 ASN A C 1
ATOM 740 O O . ASN A 1 90 ? -7.458 -12.392 -4.698 1.00 95.00 90 ASN A O 1
ATOM 744 N N . VAL A 1 91 ? -7.068 -14.457 -5.475 1.00 91.12 91 VAL A N 1
ATOM 745 C CA . VAL A 1 91 ? -6.163 -14.849 -4.375 1.00 91.12 91 VAL A CA 1
ATOM 746 C C . VAL A 1 91 ? -4.969 -13.897 -4.248 1.00 91.12 91 VAL A C 1
ATOM 748 O O . VAL A 1 91 ? -4.702 -13.412 -3.157 1.00 91.12 91 VAL A O 1
ATOM 751 N N . SER A 1 92 ? -4.325 -13.527 -5.362 1.00 88.62 92 SER A N 1
ATOM 752 C CA . SER A 1 92 ? -3.169 -12.613 -5.341 1.00 88.62 92 SER A CA 1
ATOM 753 C C . SER A 1 92 ? -3.488 -11.228 -4.767 1.00 88.62 92 SER A C 1
ATOM 755 O O . SER A 1 92 ? -2.655 -10.606 -4.106 1.00 88.62 92 SER A O 1
ATOM 757 N N . PHE A 1 93 ? -4.714 -10.744 -4.981 1.00 92.88 93 PHE A N 1
ATOM 758 C CA . PHE A 1 93 ? -5.180 -9.520 -4.346 1.00 92.88 93 PHE A CA 1
ATOM 759 C C . PHE A 1 93 ? -5.292 -9.710 -2.831 1.00 92.88 93 PHE A C 1
ATOM 761 O O . PHE A 1 93 ? -4.745 -8.916 -2.077 1.00 92.88 93 PHE A O 1
ATOM 768 N N . TRP A 1 94 ? -5.946 -10.768 -2.357 1.00 93.06 94 TRP A N 1
ATOM 769 C CA . TRP A 1 94 ? -6.129 -10.983 -0.917 1.00 93.06 94 TRP A CA 1
ATOM 770 C C . TRP A 1 94 ? -4.821 -11.274 -0.171 1.00 93.06 94 TRP A C 1
ATOM 772 O O . TRP A 1 94 ? -4.644 -10.774 0.941 1.00 93.06 94 TRP A O 1
ATOM 782 N N . ASP A 1 95 ? -3.883 -11.982 -0.800 1.00 87.81 95 ASP A N 1
ATOM 783 C CA . ASP A 1 95 ? -2.555 -12.259 -0.239 1.00 87.81 95 ASP A CA 1
ATOM 784 C C . ASP A 1 95 ? -1.742 -10.971 -0.013 1.00 87.81 95 ASP A C 1
ATOM 786 O O . ASP A 1 95 ? -0.986 -10.867 0.952 1.00 87.81 95 ASP A O 1
ATOM 790 N N . SER A 1 96 ? -1.959 -9.941 -0.838 1.00 89.38 96 SER A N 1
ATOM 791 C CA . SER A 1 96 ? -1.244 -8.657 -0.774 1.00 89.38 96 SER A CA 1
ATOM 792 C C . SER A 1 96 ? -1.919 -7.597 0.115 1.00 89.38 96 SER A C 1
ATOM 794 O O . SER A 1 96 ? -1.581 -6.414 0.033 1.00 89.38 96 SER A O 1
ATOM 796 N N . ILE A 1 97 ? -2.856 -7.978 0.998 1.00 92.94 97 ILE A N 1
ATOM 797 C CA . ILE A 1 97 ? -3.582 -7.024 1.861 1.00 92.94 97 ILE A CA 1
ATOM 798 C C . ILE A 1 97 ? -2.664 -6.238 2.798 1.00 92.94 97 ILE A C 1
ATOM 800 O O . ILE A 1 97 ? -2.718 -5.010 2.820 1.00 92.94 97 ILE A O 1
ATOM 804 N N . TYR A 1 98 ? -1.813 -6.926 3.559 1.00 88.44 98 TYR A N 1
ATOM 805 C CA . TYR A 1 98 ? -0.967 -6.309 4.584 1.00 88.44 98 TYR A CA 1
ATOM 806 C C . TYR A 1 98 ? 0.474 -6.121 4.109 1.00 88.44 98 TYR A C 1
ATOM 808 O O . TYR A 1 98 ? 1.075 -5.069 4.331 1.00 88.44 98 TYR A O 1
ATOM 816 N N . LYS A 1 99 ? 1.039 -7.133 3.448 1.00 84.62 99 LYS A N 1
ATOM 817 C CA . LYS A 1 99 ? 2.440 -7.130 3.045 1.00 84.62 99 LYS A CA 1
ATOM 818 C C . LYS A 1 99 ? 2.627 -7.946 1.779 1.00 84.62 99 LYS A C 1
ATOM 820 O O . LYS A 1 99 ? 2.295 -9.121 1.763 1.00 84.62 99 LYS A O 1
ATOM 825 N N . ASP A 1 100 ? 3.179 -7.297 0.764 1.00 77.81 100 ASP A N 1
ATOM 826 C CA . ASP A 1 100 ? 3.550 -7.919 -0.513 1.00 77.81 100 ASP A CA 1
ATOM 827 C C . ASP A 1 100 ? 5.080 -8.139 -0.593 1.00 77.81 100 ASP A C 1
ATOM 829 O O . ASP A 1 100 ? 5.563 -8.929 -1.396 1.00 77.81 100 ASP A O 1
ATOM 833 N N . ALA A 1 101 ? 5.861 -7.453 0.258 1.00 71.69 101 ALA A N 1
ATOM 834 C CA . ALA A 1 101 ? 7.328 -7.467 0.231 1.00 71.69 101 ALA A CA 1
ATOM 835 C C . ALA A 1 101 ? 7.937 -8.677 0.944 1.00 71.69 101 ALA A C 1
ATOM 837 O O . ALA A 1 101 ? 7.446 -9.107 1.991 1.00 71.69 101 ALA A O 1
ATOM 838 N N . ALA A 1 102 ? 9.078 -9.141 0.428 1.00 66.81 102 ALA A N 1
ATOM 839 C CA . ALA A 1 102 ? 9.759 -10.334 0.921 1.00 66.81 102 ALA A CA 1
ATOM 840 C C . ALA A 1 102 ? 10.473 -10.126 2.269 1.00 66.81 102 ALA A C 1
ATOM 842 O O . ALA A 1 102 ? 10.749 -11.105 2.963 1.00 66.81 102 ALA A O 1
ATOM 843 N N . GLU A 1 103 ? 10.786 -8.880 2.667 1.00 63.34 103 GLU A N 1
ATOM 844 C CA . GLU A 1 103 ? 11.546 -8.653 3.903 1.00 63.34 103 GLU A CA 1
ATOM 845 C C . GLU A 1 103 ? 10.700 -8.902 5.144 1.00 63.34 103 GLU A C 1
ATOM 847 O O . GLU A 1 103 ? 10.029 -8.014 5.676 1.00 63.34 103 GLU A O 1
ATOM 852 N N . TYR A 1 104 ? 10.756 -10.112 5.663 1.00 61.12 104 TYR A N 1
ATOM 853 C CA . TYR A 1 104 ? 10.173 -10.415 6.952 1.00 61.12 104 TYR A CA 1
ATOM 854 C C . TYR A 1 104 ? 10.990 -9.747 8.085 1.00 61.12 104 TYR A C 1
ATOM 856 O O . TYR A 1 104 ? 12.184 -9.502 7.950 1.00 61.12 104 TYR A O 1
ATOM 864 N N . GLY A 1 105 ? 10.321 -9.329 9.168 1.00 60.19 105 GLY A N 1
ATOM 865 C CA . GLY A 1 105 ? 10.935 -8.554 10.263 1.00 60.19 105 GLY A CA 1
ATOM 866 C C . GLY A 1 105 ? 11.024 -7.040 10.021 1.00 60.19 105 GLY A C 1
ATOM 867 O O . GLY A 1 105 ? 11.133 -6.274 10.976 1.00 60.19 105 GLY A O 1
ATOM 868 N N . ALA A 1 106 ? 10.880 -6.583 8.775 1.00 66.25 106 ALA A N 1
ATOM 869 C CA . ALA A 1 106 ? 10.716 -5.164 8.496 1.00 66.25 106 ALA A CA 1
ATOM 870 C C . ALA A 1 106 ? 9.311 -4.686 8.911 1.00 66.25 106 ALA A C 1
ATOM 872 O O . ALA A 1 106 ? 8.303 -5.273 8.502 1.00 66.25 106 ALA A O 1
ATOM 873 N N . PHE A 1 107 ? 9.246 -3.616 9.705 1.00 72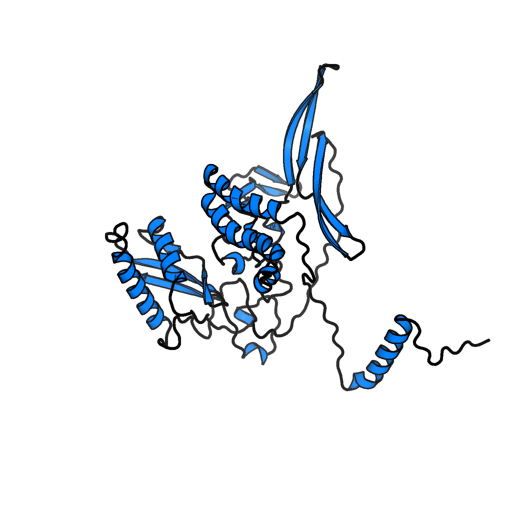.81 107 PHE A N 1
ATOM 874 C CA . PHE A 1 107 ? 8.004 -3.104 10.304 1.00 72.81 107 PHE A CA 1
ATOM 875 C C . PHE A 1 107 ? 7.134 -2.262 9.361 1.00 72.81 107 PHE A C 1
ATOM 877 O O . PHE A 1 107 ? 6.122 -1.725 9.801 1.00 72.81 107 PHE A O 1
ATOM 884 N N . TYR A 1 108 ? 7.494 -2.152 8.080 1.00 82.81 108 TYR A N 1
ATOM 885 C CA . TYR A 1 108 ? 6.688 -1.434 7.099 1.00 82.81 108 TYR A CA 1
ATOM 886 C C . TYR A 1 108 ? 5.521 -2.282 6.561 1.00 82.81 108 TYR A C 1
ATOM 888 O O . TYR A 1 108 ? 5.578 -3.516 6.520 1.00 82.81 108 TYR A O 1
ATOM 896 N N . ILE A 1 109 ? 4.477 -1.598 6.100 1.00 88.06 109 ILE A N 1
ATOM 897 C CA . ILE A 1 109 ? 3.273 -2.146 5.477 1.00 88.06 109 ILE A CA 1
ATOM 898 C C . ILE A 1 109 ? 3.358 -1.870 3.976 1.00 88.06 109 ILE A C 1
ATOM 900 O O . ILE A 1 109 ? 3.290 -0.717 3.569 1.00 88.06 109 ILE A O 1
ATOM 904 N N . SER A 1 110 ? 3.490 -2.915 3.158 1.00 88.62 110 SER A N 1
ATOM 905 C CA . SER A 1 110 ? 3.591 -2.804 1.690 1.00 88.62 110 SER A CA 1
ATOM 906 C C . SER A 1 110 ? 2.388 -3.387 0.943 1.00 88.62 110 SER A C 1
ATOM 908 O O . SER A 1 110 ? 2.459 -3.628 -0.260 1.00 88.62 110 SER A O 1
ATOM 910 N N . GLY A 1 111 ? 1.295 -3.662 1.657 1.00 91.75 111 GLY A N 1
ATOM 911 C CA . GLY A 1 111 ? 0.042 -4.151 1.088 1.00 91.75 111 GLY A CA 1
ATOM 912 C C . GLY A 1 111 ? -0.971 -3.047 0.783 1.00 91.75 111 GLY A C 1
ATOM 913 O O . GLY A 1 111 ? -0.846 -1.905 1.236 1.00 91.75 111 GLY A O 1
ATOM 914 N N . TRP A 1 112 ? -2.013 -3.385 0.023 1.00 95.06 112 TRP A N 1
ATOM 915 C CA . TRP A 1 112 ? -3.001 -2.406 -0.448 1.00 95.06 112 TRP A CA 1
ATOM 916 C C . TRP A 1 112 ? -3.881 -1.816 0.666 1.00 95.06 112 TRP A C 1
ATOM 918 O O . TRP A 1 112 ? -4.546 -0.805 0.430 1.00 95.06 112 TRP A O 1
ATOM 928 N N . ILE A 1 113 ? -3.873 -2.378 1.885 1.00 94.88 113 ILE A N 1
ATOM 929 C CA . ILE A 1 113 ? -4.663 -1.887 3.032 1.00 94.88 113 ILE A CA 1
ATOM 930 C C . ILE A 1 113 ? -4.417 -0.407 3.344 1.00 94.88 113 ILE A C 1
ATOM 932 O O . ILE A 1 113 ? -5.315 0.293 3.818 1.00 94.88 113 ILE A O 1
ATOM 936 N N . ILE A 1 114 ? -3.227 0.108 3.023 1.00 95.06 114 ILE A N 1
ATOM 937 C CA . ILE A 1 114 ? -2.871 1.508 3.266 1.00 95.06 114 ILE A CA 1
ATOM 938 C C . ILE A 1 114 ? -3.757 2.487 2.477 1.00 95.06 114 ILE A C 1
ATOM 940 O O . ILE A 1 114 ? -3.875 3.652 2.856 1.00 95.06 114 ILE A O 1
ATOM 944 N N . LYS A 1 115 ? -4.419 2.022 1.405 1.00 96.12 115 LYS A N 1
ATOM 945 C CA . LYS A 1 115 ? -5.322 2.835 0.579 1.00 96.12 115 LYS A CA 1
ATOM 946 C C . LYS A 1 115 ? -6.590 3.282 1.306 1.00 96.12 115 LYS A C 1
ATOM 948 O O . LYS A 1 115 ? -7.216 4.261 0.898 1.00 96.12 115 LYS A O 1
ATOM 953 N N . PHE A 1 116 ? -6.947 2.635 2.417 1.00 95.19 116 PHE A N 1
ATOM 954 C CA . PHE A 1 116 ? -8.032 3.101 3.285 1.00 95.19 116 PHE A CA 1
ATOM 955 C C . PHE A 1 116 ? -7.680 4.362 4.086 1.00 95.19 116 PHE A C 1
ATOM 957 O O . PHE A 1 116 ? -8.570 4.971 4.677 1.00 95.19 116 PHE A O 1
ATOM 964 N N . PHE A 1 117 ? -6.414 4.789 4.080 1.00 94.69 117 PHE A N 1
ATOM 965 C CA . PHE A 1 117 ? -5.932 5.944 4.829 1.00 94.69 117 PHE A CA 1
ATOM 966 C C . PHE A 1 117 ? -5.507 7.060 3.866 1.00 94.69 117 PHE A C 1
ATOM 968 O O . PHE A 1 117 ? -4.336 7.126 3.482 1.00 94.69 117 PHE A O 1
ATOM 975 N N . PRO A 1 118 ? -6.436 7.949 3.455 1.00 95.44 118 PRO A N 1
ATOM 976 C CA . PRO A 1 118 ? -6.140 9.015 2.500 1.00 95.44 118 PRO A CA 1
ATOM 977 C C . PRO A 1 118 ? -5.164 10.054 3.061 1.00 95.44 118 PRO A C 1
ATOM 979 O O . PRO A 1 118 ? -4.441 10.702 2.307 1.00 95.44 118 PRO A O 1
ATOM 982 N N . TYR A 1 119 ? -5.125 10.201 4.385 1.00 92.25 119 TYR A N 1
ATOM 983 C CA . TYR A 1 119 ? -4.233 11.119 5.073 1.00 92.25 119 TYR A CA 1
ATOM 984 C C . TYR A 1 119 ? -3.511 10.424 6.222 1.00 92.25 119 TYR A C 1
ATOM 986 O O . TYR A 1 119 ? -4.097 9.599 6.924 1.00 92.25 119 TYR A O 1
ATOM 994 N N . LEU A 1 120 ? -2.257 10.810 6.434 1.00 89.56 120 LEU A N 1
ATOM 995 C CA . LEU A 1 120 ? -1.397 10.298 7.492 1.00 89.56 120 LEU A CA 1
ATOM 996 C C . LEU A 1 120 ? -1.082 11.409 8.500 1.00 89.56 120 LEU A C 1
ATOM 998 O O . LEU A 1 120 ? -0.847 12.553 8.083 1.00 89.56 120 LEU A O 1
ATOM 1002 N N . PRO A 1 121 ? -1.081 11.101 9.809 1.00 82.81 121 PRO A N 1
ATOM 1003 C CA . PRO A 1 121 ? -0.607 12.020 10.831 1.00 82.81 121 PRO A CA 1
ATOM 1004 C C . PRO A 1 121 ? 0.884 12.322 10.640 1.00 82.81 121 PRO A C 1
ATOM 1006 O O . PRO A 1 121 ? 1.698 11.428 10.435 1.00 82.81 121 PRO A O 1
ATOM 1009 N N . THR A 1 122 ? 1.255 13.592 10.754 1.00 80.06 122 THR A N 1
ATOM 1010 C CA . THR A 1 122 ? 2.650 14.034 10.794 1.00 80.06 122 THR A CA 1
ATOM 1011 C C . THR A 1 122 ? 2.798 15.253 11.694 1.00 80.06 122 THR A C 1
ATOM 1013 O O . THR A 1 122 ? 1.831 15.928 12.055 1.00 80.06 122 THR A O 1
ATOM 1016 N N . THR A 1 123 ? 4.040 15.546 12.042 1.00 75.25 123 THR A N 1
ATOM 1017 C CA . THR A 1 123 ? 4.442 16.757 12.746 1.00 75.25 123 THR A CA 1
ATOM 1018 C C . THR A 1 123 ? 4.266 17.977 11.835 1.00 75.25 123 THR A C 1
ATOM 1020 O O . THR A 1 123 ? 4.767 17.988 10.709 1.00 75.25 123 THR A O 1
ATOM 1023 N N . GLY A 1 124 ? 3.530 18.981 12.310 1.00 71.69 124 GLY A N 1
ATOM 1024 C CA . GLY A 1 124 ? 3.414 20.306 11.702 1.00 71.69 124 GLY A CA 1
ATOM 1025 C C . GLY A 1 124 ? 4.605 21.208 12.033 1.00 71.69 124 GLY A C 1
ATOM 1026 O O . GLY A 1 124 ? 5.523 20.816 12.752 1.00 71.69 124 GLY A O 1
ATOM 1027 N N . GLU A 1 125 ? 4.590 22.427 11.500 1.00 79.75 125 GLU A N 1
ATOM 1028 C CA . GLU A 1 125 ? 5.677 23.402 11.692 1.00 79.75 125 GLU A CA 1
ATOM 1029 C C . GLU A 1 125 ? 5.563 24.146 13.032 1.00 79.75 125 GLU A C 1
ATOM 1031 O O . GLU A 1 125 ? 6.572 24.557 13.609 1.00 79.75 125 GLU A O 1
ATOM 1036 N N . ASP A 1 126 ? 4.345 24.262 13.566 1.00 71.12 126 ASP A N 1
ATOM 1037 C CA . ASP A 1 126 ? 4.069 25.031 14.772 1.00 71.12 126 ASP A CA 1
ATOM 1038 C C . ASP A 1 126 ? 4.541 24.308 16.037 1.00 71.12 126 ASP A C 1
ATOM 1040 O O . ASP A 1 126 ? 4.094 23.207 16.377 1.00 71.12 126 ASP A O 1
ATOM 1044 N N . PHE A 1 127 ? 5.433 24.966 16.778 1.00 78.19 127 PHE A N 1
ATOM 1045 C CA . PHE A 1 127 ? 5.923 24.500 18.069 1.00 78.19 127 PHE A CA 1
ATOM 1046 C C . PHE A 1 127 ? 4.926 24.829 19.190 1.00 78.19 127 PHE A C 1
ATOM 1048 O O . PHE A 1 127 ? 4.609 25.988 19.450 1.00 78.19 127 PHE A O 1
ATOM 1055 N N . LEU A 1 128 ? 4.471 23.800 19.907 1.00 74.69 128 LEU A N 1
ATOM 1056 C CA . LEU A 1 128 ? 3.448 23.877 20.956 1.00 74.69 128 LEU A CA 1
ATOM 1057 C C . LEU A 1 128 ? 4.014 23.755 22.382 1.00 74.69 128 LEU A C 1
ATOM 1059 O O . LEU A 1 128 ? 3.248 23.638 23.342 1.00 74.69 128 LEU A O 1
ATOM 1063 N N . GLY A 1 129 ? 5.340 23.754 22.541 1.00 80.44 129 GLY A N 1
ATOM 1064 C CA . GLY A 1 129 ? 6.019 23.644 23.835 1.00 80.44 129 GLY A CA 1
ATOM 1065 C C . GLY A 1 129 ? 6.706 22.296 24.038 1.00 80.44 129 GLY A C 1
ATOM 1066 O O . GLY A 1 129 ? 7.033 21.605 23.083 1.00 80.44 129 GLY A O 1
ATOM 1067 N N . TYR A 1 130 ? 6.942 21.905 25.289 1.00 73.69 130 TYR A N 1
ATOM 1068 C CA . TYR A 1 130 ? 7.604 20.642 25.624 1.00 73.69 130 TYR A CA 1
ATOM 1069 C C . TYR A 1 130 ? 6.631 19.658 26.277 1.00 73.69 130 TYR A C 1
ATOM 1071 O O . TYR A 1 130 ? 5.731 20.037 27.026 1.00 73.69 130 TYR A O 1
ATOM 1079 N N . THR A 1 131 ? 6.819 18.373 25.994 1.00 70.25 131 THR A N 1
ATOM 1080 C CA . THR A 1 131 ? 6.198 17.278 26.746 1.00 70.25 131 THR A CA 1
ATOM 1081 C C . THR A 1 131 ? 6.769 17.204 28.166 1.00 70.25 131 THR A C 1
ATOM 1083 O O . THR A 1 131 ? 7.819 17.773 28.460 1.00 70.25 131 THR A O 1
ATOM 1086 N N . SER A 1 132 ? 6.115 16.447 29.052 1.00 70.44 132 SER A N 1
ATOM 1087 C CA . SER A 1 132 ? 6.623 16.169 30.406 1.00 70.44 132 SER A CA 1
ATOM 1088 C C . SER A 1 132 ? 7.986 15.464 30.424 1.00 70.44 132 SER A C 1
ATOM 1090 O O . SER A 1 132 ? 8.666 15.491 31.441 1.00 70.44 132 SER A O 1
ATOM 1092 N N . GLU A 1 133 ? 8.389 14.850 29.308 1.00 72.94 133 GLU A N 1
ATOM 1093 C CA . GLU A 1 133 ? 9.691 14.197 29.112 1.00 72.94 133 GLU A CA 1
ATOM 1094 C C . GLU A 1 133 ? 10.755 15.142 28.525 1.00 72.94 133 GLU A C 1
ATOM 1096 O O . GLU A 1 133 ? 11.851 14.705 28.187 1.00 72.94 133 GLU A O 1
ATOM 1101 N N . GLY A 1 134 ? 10.439 16.428 28.333 1.00 67.94 134 GLY A N 1
ATOM 1102 C CA . GLY A 1 134 ? 11.365 17.406 27.754 1.00 67.94 134 GLY A CA 1
ATOM 1103 C C . GLY A 1 134 ? 11.528 17.315 26.231 1.00 67.94 134 GLY A C 1
ATOM 1104 O O . GLY A 1 134 ? 12.348 18.033 25.668 1.00 67.94 134 GLY A O 1
ATOM 1105 N N . LYS A 1 135 ? 10.745 16.480 25.534 1.00 70.50 135 LYS A N 1
ATOM 1106 C CA . LYS A 1 135 ? 10.713 16.447 24.058 1.00 70.50 135 LYS A CA 1
ATOM 1107 C C . LYS A 1 135 ? 9.852 17.581 23.513 1.00 70.50 135 LYS A C 1
ATOM 1109 O O . LYS A 1 135 ? 8.777 17.831 24.062 1.00 70.50 135 LYS A O 1
ATOM 1114 N N . GLY A 1 136 ? 10.294 18.227 22.435 1.00 70.00 136 GLY A N 1
ATOM 1115 C CA . GLY A 1 136 ? 9.512 19.249 21.739 1.00 70.00 136 GLY A CA 1
ATOM 1116 C C . GLY A 1 136 ? 8.186 18.685 21.227 1.00 70.00 136 GLY A C 1
ATOM 1117 O O . GLY A 1 136 ? 8.140 17.603 20.647 1.00 70.00 136 GLY A O 1
ATOM 1118 N N . LYS A 1 137 ? 7.101 19.405 21.485 1.00 71.44 137 LYS A N 1
ATOM 1119 C CA . LYS A 1 137 ? 5.750 19.107 21.029 1.00 71.44 137 LYS A CA 1
ATOM 1120 C C . LYS A 1 137 ? 5.422 20.066 19.898 1.00 71.44 137 LYS A C 1
ATOM 1122 O O . LYS A 1 137 ? 5.574 21.273 20.053 1.00 71.44 137 LYS A O 1
ATOM 1127 N N . TYR A 1 138 ? 4.915 19.526 18.808 1.00 75.44 138 TYR A N 1
ATOM 1128 C CA . TYR A 1 138 ? 4.488 20.291 17.646 1.00 75.44 138 TYR A CA 1
ATOM 1129 C C . TYR A 1 138 ? 3.022 19.997 17.346 1.00 75.44 138 TYR A C 1
ATOM 1131 O O . TYR A 1 138 ? 2.431 19.077 17.925 1.00 75.44 138 TYR A O 1
ATOM 1139 N N . GLU A 1 139 ? 2.429 20.803 16.474 1.00 79.31 139 GLU A N 1
ATOM 1140 C CA . GLU A 1 139 ? 1.088 20.567 15.958 1.00 79.31 139 GLU A CA 1
ATOM 1141 C C . GLU A 1 139 ? 0.994 19.203 15.259 1.00 79.31 139 GLU A C 1
ATOM 1143 O O . GLU A 1 139 ? 1.912 18.778 14.558 1.00 79.31 139 GLU A O 1
ATOM 1148 N N . LEU A 1 140 ? -0.124 18.505 15.461 1.00 76.44 140 LEU A N 1
ATOM 1149 C CA . LEU A 1 140 ? -0.465 17.319 14.686 1.00 76.44 140 LEU A CA 1
ATOM 1150 C C . LEU A 1 140 ? -1.215 17.767 13.433 1.00 76.44 140 LEU A C 1
ATOM 1152 O O . LEU A 1 140 ? -2.330 18.276 13.538 1.00 76.44 140 LEU A O 1
ATOM 1156 N N . VAL A 1 141 ? -0.634 17.529 12.263 1.00 80.44 141 VAL A N 1
ATOM 1157 C CA . VAL A 1 141 ? -1.272 17.816 10.975 1.00 80.44 141 VAL A CA 1
ATOM 1158 C C . VAL A 1 141 ? -1.449 16.534 10.176 1.00 80.44 141 VAL A C 1
ATOM 1160 O O . VAL A 1 141 ? -0.757 15.543 10.391 1.00 80.44 141 VAL A O 1
ATOM 1163 N N . TYR A 1 142 ? -2.380 16.558 9.230 1.00 86.38 142 TYR A N 1
ATOM 1164 C CA . TYR A 1 142 ? -2.632 15.443 8.327 1.00 86.38 142 TYR A CA 1
ATOM 1165 C C . TYR A 1 142 ? -2.146 15.805 6.924 1.00 86.38 142 TYR A C 1
ATOM 1167 O O . TYR A 1 142 ? -2.493 16.859 6.385 1.00 86.38 142 TYR A O 1
ATOM 1175 N N . ARG A 1 143 ? -1.314 14.946 6.334 1.00 88.12 143 ARG A N 1
ATOM 1176 C CA . ARG A 1 143 ? -0.815 15.091 4.957 1.00 88.12 143 ARG A CA 1
ATOM 1177 C C . ARG A 1 143 ? -1.336 13.948 4.103 1.00 88.12 143 ARG A C 1
ATOM 1179 O O . ARG A 1 143 ? -1.621 12.874 4.620 1.00 88.12 143 ARG A O 1
ATOM 1186 N N . LEU A 1 144 ? -1.486 14.198 2.806 1.00 92.75 144 LEU A N 1
ATOM 1187 C CA . LEU A 1 144 ? -1.922 13.186 1.847 1.00 92.75 144 LEU A CA 1
ATOM 1188 C C . LEU A 1 144 ? -0.987 11.971 1.914 1.00 92.75 144 LEU A C 1
ATOM 1190 O O . LEU A 1 144 ? 0.232 12.143 1.929 1.00 92.75 144 LEU A O 1
ATOM 1194 N N . ASN A 1 145 ? -1.550 10.765 1.956 1.00 94.25 145 ASN A N 1
ATOM 1195 C CA . ASN A 1 145 ? -0.757 9.543 1.916 1.00 94.25 145 ASN A CA 1
ATOM 1196 C C . ASN A 1 145 ? -0.057 9.438 0.539 1.00 94.25 145 ASN A C 1
ATOM 1198 O O . ASN A 1 145 ? -0.742 9.373 -0.485 1.00 94.25 145 ASN A O 1
ATOM 1202 N N . PRO A 1 146 ? 1.290 9.431 0.485 1.00 91.00 146 PRO A N 1
ATOM 1203 C CA . PRO A 1 146 ? 2.028 9.466 -0.776 1.00 91.00 146 PRO A CA 1
ATOM 1204 C C . PRO A 1 146 ? 1.997 8.135 -1.542 1.00 91.00 146 PRO A C 1
ATOM 1206 O O . PRO A 1 146 ? 2.497 8.082 -2.658 1.00 91.00 146 PRO A O 1
ATOM 1209 N N . TYR A 1 147 ? 1.420 7.077 -0.965 1.00 93.38 147 TYR A N 1
ATOM 1210 C CA . TYR A 1 147 ? 1.409 5.725 -1.529 1.00 93.38 147 TYR A CA 1
ATOM 1211 C C . TYR A 1 147 ? 0.009 5.255 -1.963 1.00 93.38 147 TYR A C 1
ATOM 1213 O O . TYR A 1 147 ? -0.252 4.058 -2.069 1.00 93.38 147 TYR A O 1
ATOM 1221 N N . LEU A 1 148 ? -0.929 6.186 -2.168 1.00 92.62 148 LEU A N 1
ATOM 1222 C CA . LEU A 1 148 ? -2.307 5.848 -2.543 1.00 92.62 148 LEU A CA 1
ATOM 1223 C C . LEU A 1 148 ? -2.467 5.480 -4.011 1.00 92.62 148 LEU A C 1
ATOM 1225 O O . LEU A 1 148 ? -3.340 4.678 -4.332 1.00 92.62 148 LEU A O 1
ATOM 1229 N N . HIS A 1 149 ? -1.676 6.102 -4.881 1.00 90.25 149 HIS A N 1
ATOM 1230 C CA . HIS A 1 149 ? -1.915 6.071 -6.314 1.00 90.25 149 HIS A CA 1
ATOM 1231 C C . HIS A 1 149 ? -1.479 4.737 -6.920 1.00 90.25 149 HIS A C 1
ATOM 1233 O O . HIS A 1 149 ? -0.327 4.328 -6.774 1.00 90.25 149 HIS A O 1
ATOM 1239 N N . GLY A 1 150 ? -2.390 4.047 -7.611 1.00 88.50 150 GLY A N 1
ATOM 1240 C CA . GLY A 1 150 ? -2.059 2.823 -8.344 1.00 88.50 150 GLY A CA 1
ATOM 1241 C C . GLY A 1 150 ? -1.335 1.785 -7.477 1.00 88.50 150 GLY A C 1
ATOM 1242 O O . GLY A 1 150 ? -1.874 1.332 -6.468 1.00 88.50 150 GLY A O 1
ATOM 1243 N N . ASN A 1 151 ? -0.117 1.402 -7.858 1.00 88.31 151 ASN A N 1
ATOM 1244 C CA . ASN A 1 151 ? 0.688 0.421 -7.121 1.00 88.31 151 ASN A CA 1
ATOM 1245 C C . ASN A 1 151 ? 1.749 1.048 -6.204 1.00 88.31 151 ASN A C 1
ATOM 1247 O O . ASN A 1 151 ? 2.607 0.329 -5.695 1.00 88.31 151 ASN A O 1
ATOM 1251 N N . ASP A 1 152 ? 1.682 2.355 -5.932 1.00 90.44 152 ASP A N 1
ATOM 1252 C CA . ASP A 1 152 ? 2.672 3.041 -5.092 1.00 90.44 152 ASP A CA 1
ATOM 1253 C C . ASP A 1 152 ? 2.733 2.471 -3.661 1.00 90.44 152 ASP A C 1
ATOM 1255 O O . ASP A 1 152 ? 3.766 2.578 -3.004 1.00 90.44 152 ASP A O 1
ATOM 1259 N N . TYR A 1 153 ? 1.679 1.796 -3.184 1.00 90.06 153 TYR A N 1
ATOM 1260 C CA . TYR A 1 153 ? 1.677 1.079 -1.901 1.00 90.06 153 TYR A CA 1
ATOM 1261 C C . TYR A 1 153 ? 2.774 0.020 -1.781 1.00 90.06 153 TYR A C 1
ATOM 1263 O O . TYR A 1 153 ? 3.263 -0.228 -0.679 1.00 90.06 153 TYR A O 1
ATOM 1271 N N . LYS A 1 154 ? 3.237 -0.539 -2.903 1.00 86.81 154 LYS A N 1
ATOM 1272 C CA . LYS A 1 154 ? 4.359 -1.481 -2.929 1.00 86.81 154 LYS A CA 1
ATOM 1273 C C . LYS A 1 154 ? 5.687 -0.829 -2.553 1.00 86.81 154 LYS A C 1
ATOM 1275 O O . LYS A 1 154 ? 6.597 -1.517 -2.117 1.00 86.81 154 LYS A O 1
ATOM 1280 N N . LEU A 1 155 ? 5.795 0.492 -2.685 1.00 86.94 155 LEU A N 1
ATOM 1281 C CA . LEU A 1 155 ? 6.963 1.283 -2.288 1.00 86.94 155 LEU A CA 1
ATOM 1282 C C . LEU A 1 155 ? 6.846 1.823 -0.859 1.00 86.94 155 LEU A C 1
ATOM 1284 O O . LEU 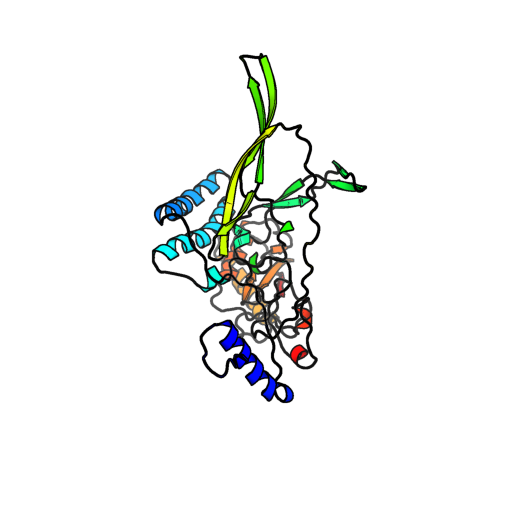A 1 155 ? 7.689 2.603 -0.415 1.00 86.94 155 LEU A O 1
ATOM 1288 N N . SER A 1 156 ? 5.780 1.462 -0.143 1.00 89.12 156 SER A N 1
ATOM 1289 C CA . SER A 1 156 ? 5.531 2.007 1.178 1.00 89.12 156 SER A CA 1
ATOM 1290 C C . SER A 1 156 ? 6.536 1.485 2.198 1.00 89.12 156 SER A C 1
ATOM 1292 O O . SER A 1 156 ? 6.753 0.285 2.360 1.00 89.12 156 SER A O 1
ATOM 1294 N N . THR A 1 157 ? 7.126 2.429 2.922 1.00 84.06 157 THR A N 1
ATOM 1295 C CA . THR A 1 157 ? 7.983 2.188 4.086 1.00 84.06 157 THR A CA 1
ATOM 1296 C C . THR A 1 157 ? 7.281 2.556 5.399 1.00 84.06 157 THR A C 1
ATOM 1298 O O . THR A 1 157 ? 7.932 2.653 6.436 1.00 84.06 157 THR A O 1
ATOM 1301 N N . LEU A 1 158 ? 5.959 2.775 5.365 1.00 85.81 158 LEU A N 1
ATOM 1302 C CA . LEU A 1 158 ? 5.163 3.193 6.523 1.00 85.81 158 LEU A CA 1
ATOM 1303 C C . LEU A 1 158 ? 4.987 2.043 7.512 1.00 85.81 158 LEU A C 1
ATOM 1305 O O . LEU A 1 158 ? 4.509 0.980 7.122 1.00 85.81 158 LEU A O 1
ATOM 1309 N N . GLY A 1 159 ? 5.310 2.264 8.785 1.00 83.31 159 GLY A N 1
ATOM 1310 C CA . GLY A 1 159 ? 4.964 1.341 9.865 1.00 83.31 159 GLY A CA 1
ATOM 1311 C C . GLY A 1 159 ? 3.568 1.588 10.433 1.00 83.31 159 GLY A C 1
ATOM 1312 O O . GLY A 1 159 ? 2.875 2.535 10.053 1.00 83.31 159 GLY A O 1
ATOM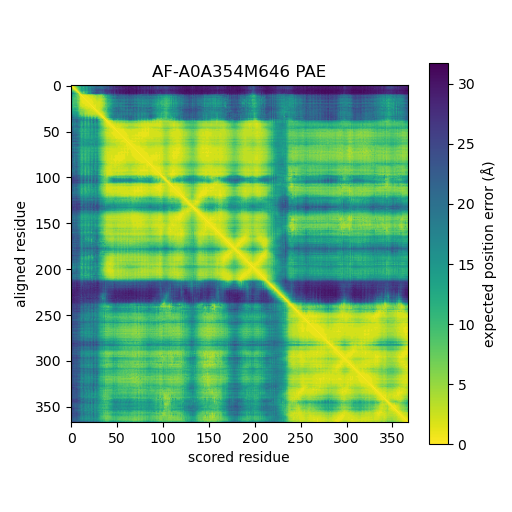 1313 N N . THR A 1 160 ? 3.128 0.736 11.358 1.00 82.94 160 THR A N 1
ATOM 1314 C CA . THR A 1 160 ? 1.800 0.840 11.994 1.00 82.94 160 THR A CA 1
ATOM 1315 C C . THR A 1 160 ? 1.604 2.162 12.743 1.00 82.94 160 THR A C 1
ATOM 1317 O O . THR A 1 160 ? 0.490 2.676 12.809 1.00 82.94 160 THR A O 1
ATOM 1320 N N . GLU A 1 161 ? 2.685 2.758 13.244 1.00 78.31 161 GLU A N 1
ATOM 1321 C CA . GLU A 1 161 ? 2.721 4.067 13.901 1.00 78.31 161 GLU A CA 1
ATOM 1322 C C . GLU A 1 161 ? 2.486 5.251 12.955 1.00 78.31 161 GLU A C 1
ATOM 1324 O O . GLU A 1 161 ? 2.178 6.351 13.412 1.00 78.31 161 GLU A O 1
ATOM 1329 N N . SER A 1 162 ? 2.617 5.036 11.644 1.00 84.62 162 SER A N 1
ATOM 1330 C CA . SER A 1 162 ? 2.409 6.072 10.629 1.00 84.62 162 SER A CA 1
ATOM 1331 C C . SER A 1 162 ? 0.928 6.339 10.336 1.00 84.62 162 SER A C 1
ATOM 1333 O O . SER A 1 162 ? 0.604 7.283 9.617 1.00 84.62 162 SER A O 1
ATOM 1335 N N . PHE A 1 163 ? 0.019 5.513 10.859 1.00 88.25 163 PHE A N 1
ATOM 1336 C CA . PHE A 1 163 ? -1.417 5.585 10.598 1.00 88.25 163 PHE A CA 1
ATOM 1337 C C . PHE A 1 163 ? -2.171 6.208 11.781 1.00 88.25 163 PHE A C 1
ATOM 1339 O O . PHE A 1 163 ? -1.723 6.122 12.928 1.00 88.25 163 PHE A O 1
ATOM 1346 N N . PRO A 1 164 ? -3.327 6.856 11.543 1.00 84.94 164 PRO A N 1
ATOM 1347 C CA . PRO A 1 164 ? -4.152 7.359 12.634 1.00 84.94 164 PRO A CA 1
ATOM 1348 C C . PRO A 1 164 ? -4.609 6.213 13.543 1.00 84.94 164 PRO A C 1
ATOM 1350 O O . PRO A 1 164 ? -4.836 5.095 13.089 1.00 84.94 164 PRO A O 1
ATOM 1353 N N . SER A 1 165 ? -4.843 6.517 14.820 1.00 81.75 165 SER A N 1
ATOM 1354 C CA . SER A 1 165 ? -5.244 5.528 15.836 1.00 81.75 165 SER A CA 1
ATOM 1355 C C . SER A 1 165 ? -6.568 4.806 15.550 1.00 81.75 165 SER A C 1
ATOM 1357 O O . SER A 1 165 ? -6.908 3.859 16.251 1.00 81.75 165 SER A O 1
ATOM 1359 N N . GLY A 1 166 ? -7.353 5.279 14.577 1.00 85.06 166 GLY A N 1
ATOM 1360 C CA . GLY A 1 166 ? -8.689 4.762 14.283 1.00 85.06 166 GLY A CA 1
ATOM 1361 C C . GLY A 1 166 ? -9.764 5.208 15.280 1.00 85.06 166 GLY A C 1
ATOM 1362 O O . GLY A 1 166 ? -10.905 4.761 15.171 1.00 85.06 166 GLY A O 1
ATOM 1363 N N . LEU A 1 167 ? -9.427 6.093 16.227 1.00 87.38 167 LEU A N 1
ATOM 1364 C CA . LEU A 1 167 ? -10.366 6.684 17.179 1.00 87.38 167 LEU A CA 1
ATOM 1365 C C . LEU A 1 167 ? -10.713 8.120 16.780 1.00 87.38 167 LEU A C 1
ATOM 1367 O O . LEU A 1 167 ? -9.840 8.964 16.593 1.00 87.38 167 LEU A O 1
ATOM 1371 N N . SER A 1 168 ? -12.009 8.403 16.712 1.00 88.19 168 SER A N 1
ATOM 1372 C CA . SER A 1 168 ? -12.557 9.752 16.586 1.00 88.19 168 SER A CA 1
ATOM 1373 C C . SER A 1 168 ? -12.967 10.277 17.956 1.00 88.19 168 SER A C 1
ATOM 1375 O O . SER A 1 168 ? -13.516 9.527 18.763 1.00 88.19 168 SER A O 1
ATOM 1377 N N . GLN A 1 169 ? -12.745 11.569 18.198 1.00 89.75 169 GLN A N 1
ATOM 1378 C CA . GLN A 1 169 ? -13.094 12.251 19.444 1.00 89.75 169 GLN A CA 1
ATOM 1379 C C . GLN A 1 169 ? -13.826 13.564 19.148 1.00 89.75 169 GLN A C 1
ATOM 1381 O O . GLN A 1 169 ? -13.396 14.328 18.285 1.00 89.75 169 GLN A O 1
ATOM 1386 N N . ILE A 1 170 ? -14.888 13.856 19.906 1.00 90.81 170 ILE A N 1
ATOM 1387 C CA . ILE A 1 170 ? -15.565 15.160 19.898 1.00 90.81 170 ILE A CA 1
ATOM 1388 C C . ILE A 1 170 ? -15.823 15.679 21.316 1.00 90.81 170 ILE A C 1
ATOM 1390 O O . ILE A 1 170 ? -16.081 14.908 22.243 1.00 90.81 170 ILE A O 1
ATOM 1394 N N . ASP A 1 171 ? -15.816 17.004 21.461 1.00 92.62 171 ASP A N 1
ATOM 1395 C CA . ASP A 1 171 ? -16.193 17.692 22.696 1.00 92.62 171 ASP A CA 1
ATOM 1396 C C . ASP A 1 171 ? -17.714 17.885 22.772 1.00 92.62 171 ASP A C 1
ATOM 1398 O O . ASP A 1 171 ? -18.345 18.399 21.848 1.00 92.62 171 ASP A O 1
ATOM 1402 N N . ILE A 1 172 ? -18.308 17.529 23.913 1.00 92.81 172 ILE A N 1
ATOM 1403 C CA . ILE A 1 172 ? -19.741 17.669 24.182 1.00 92.81 172 ILE A CA 1
ATOM 1404 C C . ILE A 1 172 ? -19.957 18.551 25.411 1.00 92.81 172 ILE A C 1
ATOM 1406 O O . ILE A 1 172 ? -19.452 18.295 26.507 1.00 92.81 172 ILE A O 1
ATOM 1410 N N . LYS A 1 173 ? -20.797 19.577 25.260 1.00 93.12 173 LYS A N 1
ATOM 1411 C CA . LYS A 1 173 ? -21.311 20.361 26.386 1.00 93.12 173 LYS A CA 1
ATOM 1412 C C . LYS A 1 173 ? -22.621 19.744 26.876 1.00 93.12 173 LYS A C 1
ATOM 1414 O O . LYS A 1 173 ? -23.663 19.923 26.255 1.00 93.12 173 LYS A O 1
ATOM 1419 N N . TRP A 1 174 ? -22.579 19.040 28.005 1.00 91.44 174 TRP A N 1
ATOM 1420 C CA . TRP A 1 174 ? -23.764 18.415 28.590 1.00 91.44 174 TRP A CA 1
ATOM 1421 C C . TRP A 1 174 ? -24.493 19.385 29.518 1.00 91.44 174 TRP A C 1
ATOM 1423 O O . TRP A 1 174 ? -23.999 19.702 30.603 1.00 91.44 174 TRP A O 1
ATOM 1433 N N . ILE A 1 175 ? -25.668 19.854 29.100 1.00 92.88 175 ILE A N 1
ATOM 1434 C CA . ILE A 1 175 ? -26.497 20.794 29.864 1.00 92.88 175 ILE A CA 1
ATOM 1435 C C . ILE A 1 175 ? -27.624 20.015 30.545 1.00 92.88 175 ILE A C 1
ATOM 1437 O O . ILE A 1 175 ? -28.485 19.441 29.885 1.00 92.88 175 ILE A O 1
ATOM 1441 N N . ASN A 1 176 ? -27.632 20.000 31.877 1.00 90.19 176 ASN A N 1
ATOM 1442 C CA . ASN A 1 176 ? -28.718 19.434 32.666 1.00 90.19 176 ASN A CA 1
ATOM 1443 C C . ASN A 1 176 ? -29.602 20.567 33.200 1.00 90.19 176 ASN A C 1
ATOM 1445 O O . ASN A 1 176 ? -29.222 21.293 34.119 1.00 90.19 176 ASN A O 1
ATOM 1449 N N . TYR A 1 177 ? -30.795 20.706 32.621 1.00 92.19 177 TYR A N 1
ATOM 1450 C CA . TYR A 1 177 ? -31.744 21.759 32.983 1.00 92.19 177 TYR A CA 1
ATOM 1451 C C . TYR A 1 177 ? -32.416 21.539 34.345 1.00 92.19 177 TYR A C 1
ATOM 1453 O O . TYR A 1 177 ? -32.754 22.517 35.008 1.00 92.19 177 TYR A O 1
ATOM 1461 N N . PHE A 1 178 ? -32.553 20.289 34.803 1.00 90.06 178 PHE A N 1
ATOM 146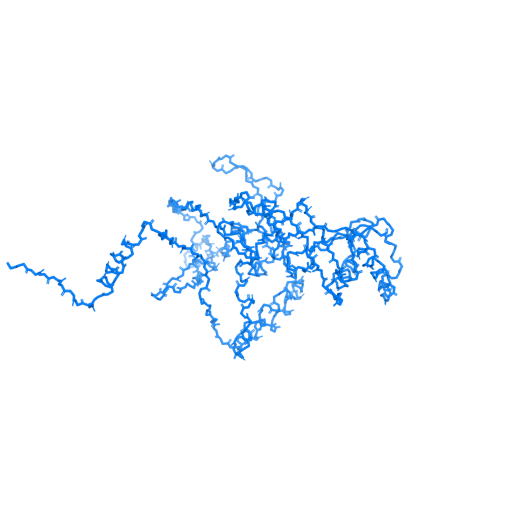2 C CA . PHE A 1 178 ? -33.182 19.971 36.091 1.00 90.06 178 PHE A CA 1
ATOM 1463 C C . PHE A 1 178 ? -32.358 20.473 37.277 1.00 90.06 178 PHE A C 1
ATOM 1465 O O . PHE A 1 178 ? -32.907 21.043 38.213 1.00 90.06 178 PHE A O 1
ATOM 1472 N N . ASN A 1 179 ? -31.036 20.296 37.229 1.00 93.50 179 ASN A N 1
ATOM 1473 C CA . ASN A 1 179 ? -30.130 20.773 38.278 1.00 93.50 179 ASN A CA 1
ATOM 1474 C C . ASN A 1 179 ? -29.323 22.018 37.869 1.00 93.50 179 ASN A C 1
ATOM 1476 O O . ASN A 1 179 ? -28.434 22.433 38.607 1.00 93.50 179 ASN A O 1
ATOM 1480 N N . ARG A 1 180 ? -29.628 22.611 36.705 1.00 91.25 180 ARG A N 1
ATOM 1481 C CA . ARG A 1 180 ? -28.957 23.793 36.135 1.00 91.25 180 ARG A CA 1
ATOM 1482 C C . ARG A 1 180 ? -27.430 23.660 36.061 1.00 91.25 180 ARG A C 1
ATOM 1484 O O . ARG A 1 180 ? -26.713 24.650 36.190 1.00 91.25 180 ARG A O 1
ATOM 1491 N N . THR A 1 181 ? -26.917 22.449 35.842 1.00 91.81 181 THR A N 1
ATOM 1492 C CA . THR A 1 181 ? -25.473 22.214 35.703 1.00 91.81 181 THR A CA 1
ATOM 1493 C C . THR A 1 181 ? -25.064 22.052 34.247 1.00 91.81 181 THR A C 1
ATOM 1495 O O . THR A 1 181 ? -25.812 21.547 33.413 1.00 91.81 181 THR A O 1
ATOM 1498 N N . THR A 1 182 ? -23.839 22.469 33.940 1.00 91.88 182 THR A N 1
ATOM 1499 C CA . THR A 1 182 ? -23.181 22.205 32.660 1.00 91.88 182 THR A CA 1
ATOM 1500 C C . THR A 1 182 ? -21.908 21.416 32.926 1.00 91.88 182 THR A C 1
ATOM 1502 O O . THR A 1 182 ? -21.120 21.804 33.786 1.00 91.88 182 THR A O 1
ATOM 1505 N N . LYS A 1 183 ? -21.691 20.327 32.188 1.00 91.12 183 LYS A N 1
ATOM 1506 C CA . LYS A 1 183 ? -20.480 19.502 32.280 1.00 91.12 183 LYS A CA 1
ATOM 1507 C C . LYS A 1 183 ? -19.800 19.389 30.922 1.00 91.12 183 LYS A C 1
ATOM 1509 O O . LYS A 1 183 ? -20.475 19.293 29.899 1.00 91.12 183 LYS A O 1
ATOM 1514 N N . LYS A 1 184 ? -18.466 19.394 30.926 1.00 93.12 184 LYS A N 1
ATOM 1515 C CA . LYS A 1 184 ? -17.655 19.078 29.747 1.00 93.12 184 LYS A CA 1
ATOM 1516 C C . LYS A 1 184 ? -17.503 17.564 29.653 1.00 93.12 184 LYS A C 1
ATOM 1518 O O . LYS A 1 184 ? -17.006 16.924 30.580 1.00 93.12 184 LYS A O 1
ATOM 1523 N N . MET A 1 185 ? -17.974 17.015 28.550 1.00 91.75 185 MET A N 1
ATOM 1524 C CA . MET A 1 185 ? -17.924 15.599 28.230 1.00 91.75 185 MET A CA 1
ATOM 1525 C C . MET A 1 185 ? -17.157 15.427 26.923 1.00 91.75 185 MET A C 1
ATOM 1527 O O . MET A 1 185 ? -17.036 16.369 26.142 1.00 91.75 185 MET A O 1
ATOM 1531 N N . GLU A 1 186 ? -16.675 14.223 26.680 1.00 93.06 186 GLU A N 1
ATOM 1532 C CA . GLU A 1 186 ? -16.058 13.820 25.423 1.00 93.06 186 GLU A CA 1
ATOM 1533 C C . GLU A 1 186 ? -16.763 12.558 24.939 1.00 93.06 186 GLU A C 1
ATOM 1535 O O . GLU A 1 186 ? -17.119 11.693 25.745 1.00 93.06 186 GLU A O 1
ATOM 1540 N N . ALA A 1 187 ? -17.005 12.476 23.634 1.00 91.94 187 ALA A N 1
ATOM 1541 C CA . ALA A 1 187 ? -17.452 11.250 22.993 1.00 91.94 187 ALA A CA 1
ATOM 1542 C C . ALA A 1 187 ? -16.342 10.703 22.110 1.00 91.94 187 ALA A C 1
ATOM 1544 O O . ALA A 1 187 ? -15.709 11.448 21.362 1.00 91.94 187 ALA A O 1
ATOM 1545 N N . TYR A 1 188 ? -16.155 9.394 22.194 1.00 91.88 188 TYR A N 1
ATOM 1546 C CA . TYR A 1 188 ? -15.203 8.638 21.403 1.00 91.88 188 TYR A CA 1
ATOM 1547 C C . TYR A 1 188 ? -15.945 7.601 20.571 1.00 91.88 188 TYR A C 1
ATOM 1549 O O . TYR A 1 188 ? -16.941 7.037 21.025 1.00 91.88 188 TYR A O 1
ATOM 1557 N N . SER A 1 189 ? -15.445 7.320 19.373 1.00 93.38 189 SER A N 1
ATOM 1558 C CA . SER A 1 189 ? -15.940 6.241 18.513 1.00 93.38 189 SER A CA 1
ATOM 1559 C C . SER A 1 189 ? -14.819 5.694 17.637 1.00 93.38 189 SER A C 1
ATOM 1561 O O . SER A 1 189 ? -13.836 6.394 17.398 1.00 93.38 189 SER A O 1
ATOM 1563 N N . GLY A 1 190 ? -14.959 4.459 17.160 1.00 92.81 190 GLY A N 1
ATOM 1564 C CA . GLY A 1 190 ? -14.014 3.848 16.224 1.00 92.81 190 GLY A CA 1
ATOM 1565 C C . GLY A 1 190 ? -13.495 2.497 16.702 1.00 92.81 190 GLY A C 1
ATOM 1566 O O . GLY A 1 190 ? -14.225 1.748 17.353 1.00 92.81 190 GLY A O 1
ATOM 1567 N N . PHE A 1 191 ? -12.245 2.187 16.359 1.00 90.31 191 PHE A N 1
ATOM 1568 C CA . PHE A 1 191 ? -11.594 0.910 16.659 1.00 90.31 191 PHE A CA 1
ATOM 1569 C C . PHE A 1 191 ? -10.971 0.932 18.061 1.00 90.31 191 PHE A C 1
ATOM 1571 O O . PHE A 1 191 ? -9.920 1.525 18.278 1.00 90.31 191 PHE A O 1
ATOM 1578 N N . PHE A 1 192 ? -11.616 0.279 19.027 1.00 87.19 192 PHE A N 1
ATOM 1579 C CA . PHE A 1 192 ? -11.159 0.230 20.423 1.00 87.19 192 PHE A CA 1
ATOM 1580 C C . PHE A 1 192 ? -10.187 -0.919 20.709 1.00 87.19 192 PHE A C 1
ATOM 1582 O O . PHE A 1 192 ? -9.584 -0.960 21.780 1.00 87.19 192 PHE A O 1
ATOM 1589 N N . GLY A 1 193 ? -10.043 -1.861 19.781 1.00 87.75 193 GLY A N 1
ATOM 1590 C CA . GLY A 1 193 ? -9.122 -2.979 19.918 1.00 87.75 193 GLY A CA 1
ATOM 1591 C C . GLY A 1 193 ? -9.447 -4.112 18.958 1.00 87.75 193 GLY A C 1
ATOM 1592 O O . GLY A 1 193 ? -10.097 -3.914 17.932 1.00 87.75 193 GLY A O 1
ATOM 1593 N N . VAL A 1 194 ? -9.010 -5.311 19.327 1.00 89.81 194 VAL A N 1
ATOM 1594 C CA . VAL A 1 194 ? -9.229 -6.544 18.570 1.00 89.81 194 VAL A CA 1
ATOM 1595 C C . VAL A 1 194 ? -9.914 -7.552 19.481 1.00 89.81 194 VAL A C 1
ATOM 1597 O O . VAL A 1 194 ? -9.497 -7.753 20.623 1.00 89.81 194 VAL A O 1
ATOM 1600 N N . LYS A 1 195 ? -10.965 -8.195 18.981 1.00 91.31 195 LYS A N 1
ATOM 1601 C CA . LYS A 1 195 ? -11.613 -9.325 19.637 1.00 91.31 195 LYS A CA 1
ATOM 1602 C C . LYS A 1 195 ? -11.090 -10.616 19.019 1.00 91.31 195 LYS A C 1
ATOM 1604 O O . LYS A 1 195 ? -11.020 -10.740 17.801 1.00 91.31 195 LYS A O 1
ATOM 1609 N N . GLN A 1 196 ? -10.716 -11.566 19.873 1.00 92.25 196 GLN A N 1
ATOM 1610 C CA . GLN A 1 196 ? -10.305 -12.903 19.457 1.00 92.25 196 GLN A CA 1
ATOM 1611 C C . GLN A 1 196 ? -11.408 -13.911 19.788 1.00 92.25 196 GLN A C 1
ATOM 1613 O O . GLN A 1 196 ? -11.841 -14.015 20.938 1.00 92.25 196 GLN A O 1
ATOM 1618 N N . SER A 1 197 ? -11.832 -14.668 18.782 1.00 90.88 197 SER A N 1
ATOM 1619 C CA . SER A 1 197 ? -12.780 -15.774 18.922 1.00 90.88 197 SER A CA 1
ATOM 1620 C C . SER A 1 197 ? -12.094 -17.052 19.424 1.00 90.88 197 SER A C 1
ATOM 1622 O O . SER A 1 197 ? -10.866 -17.158 19.474 1.00 90.88 197 SER A O 1
ATOM 1624 N N . GLN A 1 198 ? -12.883 -18.060 19.816 1.00 89.81 198 GLN A N 1
ATOM 1625 C CA . GLN A 1 198 ? -12.345 -19.336 20.319 1.00 89.81 198 GLN A CA 1
ATOM 1626 C C . GLN A 1 198 ? -11.481 -20.068 19.280 1.00 89.81 198 GLN A C 1
ATOM 1628 O O . GLN A 1 198 ? -10.463 -20.658 19.640 1.00 89.81 198 GLN A O 1
ATOM 1633 N N . ASP A 1 199 ? -11.850 -19.962 18.003 1.00 87.38 199 ASP A N 1
ATOM 1634 C CA . ASP A 1 199 ? -11.129 -20.497 16.841 1.00 87.38 199 ASP A CA 1
ATOM 1635 C C . ASP A 1 199 ? -9.899 -19.663 16.433 1.00 87.38 199 ASP A C 1
ATOM 1637 O O . ASP A 1 199 ? -9.270 -19.946 15.419 1.00 87.38 199 ASP A O 1
ATOM 1641 N N . LYS A 1 200 ? -9.535 -18.658 17.241 1.00 87.12 200 LYS A N 1
ATOM 1642 C CA . LYS A 1 200 ? -8.399 -17.746 17.041 1.00 87.12 200 LYS A CA 1
ATOM 1643 C C . LYS A 1 200 ? -8.550 -16.752 15.896 1.00 87.12 200 LYS A C 1
ATOM 1645 O O . LYS A 1 200 ? -7.612 -15.993 15.658 1.00 87.12 200 LYS A O 1
ATOM 1650 N N . THR A 1 201 ? -9.723 -16.669 15.271 1.00 89.06 201 THR A N 1
ATOM 1651 C CA . THR A 1 201 ? -10.029 -15.564 14.359 1.00 89.06 201 THR A CA 1
ATOM 1652 C C . THR A 1 201 ? -10.016 -14.232 15.109 1.00 89.06 201 THR A C 1
ATOM 1654 O O . THR A 1 201 ? -10.343 -14.158 16.300 1.00 89.06 201 THR A O 1
ATOM 1657 N N . LEU A 1 202 ? -9.577 -13.185 14.413 1.00 91.69 202 LEU A N 1
ATOM 1658 C CA . LEU A 1 202 ? -9.475 -11.828 14.934 1.00 91.69 202 LEU A CA 1
ATOM 1659 C C . LEU A 1 202 ? -10.469 -10.935 14.197 1.00 91.69 202 LEU A C 1
ATOM 1661 O O . LEU A 1 202 ? -10.539 -10.970 12.972 1.00 91.69 202 LEU A O 1
ATOM 1665 N N . GLU A 1 203 ? -11.199 -10.108 14.938 1.00 91.75 203 GLU A N 1
ATOM 1666 C CA . GLU A 1 203 ? -12.085 -9.088 14.377 1.00 91.75 203 GLU A CA 1
ATOM 1667 C C . GLU A 1 203 ? -11.860 -7.732 15.065 1.00 91.75 203 GLU A C 1
ATOM 1669 O O . GLU A 1 203 ? -11.530 -7.685 16.258 1.00 91.75 203 GLU A O 1
ATOM 1674 N N . PRO A 1 204 ? -12.023 -6.607 14.350 1.00 91.31 204 PRO A N 1
ATOM 1675 C CA . PRO A 1 204 ? -11.957 -5.291 14.967 1.00 91.31 204 PRO A CA 1
ATOM 1676 C C . PRO A 1 204 ? -13.081 -5.107 15.995 1.00 91.31 204 PRO A C 1
ATOM 1678 O O . PRO A 1 204 ? -14.255 -5.329 15.706 1.00 91.31 204 PRO A O 1
ATOM 1681 N N . PHE A 1 205 ? -12.738 -4.628 17.191 1.00 91.25 205 PHE A N 1
ATOM 1682 C CA . PHE A 1 205 ? -13.722 -4.211 18.186 1.00 91.25 205 PHE A CA 1
ATOM 1683 C C . PHE A 1 205 ? -14.096 -2.743 17.959 1.00 91.25 205 PHE A C 1
ATOM 1685 O O . PHE A 1 205 ? -13.396 -1.829 18.401 1.00 91.25 205 PHE A O 1
ATOM 1692 N N . ILE A 1 206 ? -15.202 -2.526 17.249 1.00 91.69 206 ILE A N 1
ATOM 1693 C CA . ILE A 1 206 ? -15.742 -1.195 16.960 1.00 91.69 206 ILE A CA 1
ATOM 1694 C C . ILE A 1 206 ? -16.780 -0.834 18.023 1.00 91.69 206 ILE A C 1
ATOM 1696 O O . ILE A 1 206 ? -17.700 -1.607 18.287 1.00 91.69 206 ILE A O 1
ATOM 1700 N N . SER A 1 207 ? -16.640 0.336 18.646 1.00 94.81 207 SER A N 1
ATOM 1701 C CA . SER A 1 207 ? -17.556 0.789 19.699 1.00 94.81 207 SER A CA 1
ATOM 1702 C C . SER A 1 207 ? -17.602 2.318 19.801 1.00 94.81 207 SER A C 1
ATOM 1704 O O . SER A 1 207 ? -17.041 3.036 18.969 1.00 94.81 207 SER A O 1
ATOM 1706 N N . TRP A 1 208 ? -18.292 2.824 20.821 1.00 94.94 208 TRP A N 1
ATOM 1707 C CA . TRP A 1 208 ? -18.325 4.227 21.215 1.00 94.94 208 TRP A CA 1
ATOM 1708 C C . TRP A 1 208 ? -18.425 4.352 22.739 1.00 94.94 208 TRP A C 1
ATOM 1710 O O . TRP A 1 208 ? -18.896 3.443 23.423 1.00 94.94 208 TRP A O 1
ATOM 1720 N N . LEU A 1 209 ? -17.992 5.488 23.286 1.00 92.88 209 LEU A N 1
ATOM 1721 C CA . LEU A 1 209 ? -18.192 5.820 24.697 1.00 92.88 209 LEU A CA 1
ATOM 1722 C C . LEU A 1 209 ? -18.332 7.326 24.898 1.00 92.88 209 LEU A C 1
ATOM 1724 O O . LEU A 1 209 ? -17.847 8.117 24.093 1.00 92.88 209 LEU A O 1
ATOM 1728 N N . VAL A 1 210 ? -18.970 7.719 26.000 1.00 91.75 210 VAL A N 1
ATOM 1729 C CA . VAL A 1 210 ? -19.060 9.114 26.445 1.00 91.75 210 VAL A CA 1
ATOM 1730 C C . VAL A 1 210 ? -18.530 9.201 27.869 1.00 91.75 210 VAL A C 1
ATOM 1732 O O . VAL A 1 210 ? -19.019 8.508 28.762 1.00 91.75 210 VAL A O 1
ATOM 1735 N N . CYS A 1 211 ? -17.542 10.057 28.101 1.00 89.38 211 CYS A N 1
ATOM 1736 C CA . CYS A 1 211 ? -16.904 10.227 29.404 1.00 89.38 211 CYS A CA 1
ATOM 1737 C C . CYS A 1 211 ? -16.785 11.708 29.785 1.00 89.38 211 CYS A C 1
ATOM 1739 O O . CYS A 1 211 ? -17.021 12.608 28.981 1.00 89.38 211 CYS A O 1
ATOM 1741 N N . LYS A 1 212 ? -16.487 11.980 31.059 1.00 89.69 212 LYS A N 1
ATOM 1742 C CA . LYS A 1 212 ? -16.194 13.347 31.513 1.00 89.69 212 LYS A CA 1
ATOM 1743 C C . LYS A 1 212 ? -14.785 13.711 31.060 1.00 89.69 212 LYS A C 1
ATOM 1745 O O . LYS A 1 212 ? -13.880 12.910 31.248 1.00 89.69 212 LYS A O 1
ATOM 1750 N N . LYS A 1 213 ? -14.590 14.939 30.585 1.00 84.12 213 LYS A N 1
ATOM 1751 C CA . LYS A 1 213 ? -13.284 15.416 30.103 1.00 84.12 213 LYS A CA 1
ATOM 1752 C C . LYS A 1 213 ? -12.186 15.396 31.180 1.00 84.12 213 LYS A C 1
ATOM 1754 O O . LYS A 1 213 ? -11.027 15.125 30.896 1.00 84.12 213 LYS A O 1
ATOM 1759 N N . ASP A 1 214 ? -12.565 15.630 32.437 1.00 73.81 214 ASP A N 1
ATOM 1760 C CA . ASP A 1 214 ? -11.625 15.803 33.555 1.00 73.81 214 ASP A CA 1
ATOM 1761 C C . ASP A 1 214 ? -11.355 14.507 34.352 1.00 73.81 214 ASP A C 1
ATOM 1763 O O . ASP A 1 214 ? -10.994 14.561 35.529 1.00 73.81 214 ASP A O 1
ATOM 1767 N N . THR A 1 215 ? -11.569 13.320 33.770 1.00 64.31 215 THR A N 1
ATOM 1768 C CA . THR A 1 215 ? -11.195 12.062 34.443 1.00 64.31 215 THR A CA 1
ATOM 1769 C C . THR A 1 215 ? -9.682 11.873 34.472 1.00 64.31 215 THR A C 1
ATOM 1771 O O . THR A 1 215 ? -8.994 12.067 33.471 1.00 64.31 215 THR A O 1
ATOM 1774 N N . SER A 1 216 ? -9.155 11.457 35.625 1.00 59.94 216 SER A N 1
ATOM 1775 C CA . SER A 1 216 ? -7.749 11.096 35.795 1.00 59.94 216 SER A CA 1
ATOM 1776 C C . SER A 1 216 ? -7.344 10.030 34.774 1.00 59.94 216 SER A C 1
ATOM 1778 O O . SER A 1 216 ? -7.976 8.978 34.678 1.00 59.94 216 SER A O 1
ATOM 1780 N N . LYS A 1 217 ? -6.271 10.293 34.015 1.00 55.84 217 LYS A N 1
ATOM 1781 C CA . LYS A 1 217 ? -5.684 9.299 33.111 1.00 55.84 217 LYS A CA 1
ATOM 1782 C C . LYS A 1 217 ? -5.211 8.106 33.938 1.00 55.84 217 LYS A C 1
ATOM 1784 O O . LYS A 1 217 ? -4.353 8.260 34.808 1.00 55.84 217 LYS A O 1
ATOM 1789 N N . VAL A 1 218 ? -5.759 6.928 33.664 1.00 51.91 218 VAL A N 1
ATOM 1790 C CA . VAL A 1 218 ? -5.211 5.678 34.193 1.00 51.91 218 VAL A CA 1
ATOM 1791 C C . VAL A 1 218 ? -3.868 5.464 33.500 1.00 51.91 218 VAL A C 1
ATOM 1793 O O . VAL A 1 218 ? -3.805 5.424 32.273 1.00 51.91 218 VAL A O 1
ATOM 1796 N N . LYS A 1 219 ? -2.782 5.382 34.272 1.00 40.88 219 LYS A N 1
ATOM 1797 C CA . LYS A 1 219 ? -1.492 4.941 33.738 1.00 40.88 219 LYS A CA 1
ATOM 1798 C C . LYS A 1 219 ? -1.623 3.457 33.409 1.00 40.88 219 LYS A C 1
ATOM 1800 O O . LYS A 1 219 ? -1.761 2.648 34.321 1.00 40.88 219 LYS A O 1
ATOM 1805 N N . MET A 1 220 ? -1.625 3.120 32.126 1.00 38.69 220 MET A N 1
ATOM 1806 C CA . MET A 1 220 ? -1.344 1.757 31.692 1.00 38.69 220 MET A CA 1
ATOM 1807 C C . MET A 1 220 ? 0.169 1.606 31.613 1.00 38.69 220 MET A C 1
ATOM 1809 O O . MET A 1 220 ? 0.827 2.345 30.882 1.00 38.69 220 MET A O 1
ATOM 1813 N N . ASP A 1 221 ? 0.699 0.686 32.409 1.00 38.19 221 ASP A N 1
ATOM 1814 C CA . ASP A 1 221 ? 2.081 0.238 32.310 1.00 38.19 221 ASP A CA 1
ATOM 1815 C C . ASP A 1 221 ? 2.148 -0.702 31.103 1.00 38.19 221 ASP A C 1
ATOM 1817 O O . ASP A 1 221 ? 1.666 -1.833 31.157 1.00 38.19 221 ASP A O 1
ATOM 1821 N N . VAL A 1 222 ? 2.629 -0.198 29.967 1.00 38.62 222 VAL A N 1
ATOM 1822 C CA . VAL A 1 222 ? 2.875 -1.022 28.778 1.00 38.62 222 VAL A CA 1
ATOM 1823 C C . VAL A 1 222 ? 4.341 -1.429 28.821 1.00 38.62 222 VAL A C 1
ATOM 1825 O O . VAL A 1 222 ? 5.171 -0.912 28.077 1.00 38.62 222 VAL A O 1
ATOM 1828 N N . SER A 1 223 ? 4.680 -2.305 29.763 1.00 36.44 223 SER A N 1
ATOM 1829 C CA . SER A 1 223 ? 5.935 -3.042 29.710 1.00 36.44 223 SER A CA 1
ATOM 1830 C C . SER A 1 223 ? 5.765 -4.228 28.761 1.00 36.44 223 SER A C 1
ATOM 1832 O O . SER A 1 223 ? 4.781 -4.960 28.850 1.00 36.44 223 SER A O 1
ATOM 1834 N N . ASP A 1 224 ? 6.759 -4.407 27.895 1.00 37.03 224 ASP A N 1
ATOM 1835 C CA . ASP A 1 224 ? 7.006 -5.580 27.050 1.00 37.03 224 ASP A CA 1
ATOM 1836 C C . ASP A 1 224 ? 6.271 -5.622 25.701 1.00 37.03 224 ASP A C 1
ATOM 1838 O O . ASP A 1 224 ? 5.391 -6.443 25.447 1.00 37.03 224 ASP A O 1
ATOM 1842 N N . VAL A 1 225 ? 6.741 -4.796 24.758 1.00 32.34 225 VAL A N 1
ATOM 1843 C CA . VAL A 1 225 ? 6.667 -5.148 23.332 1.00 32.34 225 VAL A CA 1
ATOM 1844 C C . VAL A 1 225 ? 7.953 -5.898 22.982 1.00 32.34 225 VAL A C 1
ATOM 1846 O O . VAL A 1 225 ? 9.039 -5.324 22.954 1.00 32.34 225 VAL A O 1
ATOM 1849 N N . LEU A 1 226 ? 7.817 -7.208 22.779 1.00 31.98 226 LEU A N 1
ATOM 1850 C CA . LEU A 1 226 ? 8.887 -8.139 22.422 1.00 31.98 226 LEU A CA 1
ATOM 1851 C C . LEU A 1 226 ? 9.632 -7.675 21.160 1.00 31.98 226 LEU A C 1
ATOM 1853 O O . LEU A 1 226 ? 9.051 -7.611 20.077 1.00 31.98 226 LEU A O 1
ATOM 1857 N N . SER A 1 227 ? 10.937 -7.428 21.280 1.00 30.56 227 SER A N 1
ATOM 1858 C CA . SER A 1 227 ? 11.840 -7.350 20.133 1.00 30.56 227 SER A CA 1
ATOM 1859 C C . SER A 1 227 ? 12.100 -8.767 19.619 1.00 30.56 227 SER A C 1
ATOM 1861 O O . SER A 1 227 ? 12.900 -9.511 20.189 1.00 30.56 227 SER A O 1
ATOM 1863 N N . LEU A 1 228 ? 11.398 -9.165 18.564 1.00 31.44 228 LEU A N 1
ATOM 1864 C CA . LEU A 1 228 ? 11.708 -10.381 17.821 1.00 31.44 228 LEU A CA 1
ATOM 1865 C C . LEU A 1 228 ? 12.650 -10.019 16.670 1.00 31.44 228 LEU A C 1
ATOM 1867 O O . LEU A 1 228 ? 12.282 -9.245 15.792 1.00 31.44 228 LEU A O 1
ATOM 1871 N N . SER A 1 229 ? 13.850 -10.596 16.680 1.00 32.25 229 SER A N 1
ATOM 1872 C CA . SER A 1 229 ? 14.761 -10.633 15.533 1.00 32.25 229 SER A CA 1
ATOM 1873 C C . SER A 1 229 ? 14.703 -12.034 14.921 1.00 32.25 229 SER A C 1
ATOM 1875 O O . SER A 1 229 ? 15.239 -12.966 15.527 1.00 32.25 229 SER A O 1
ATOM 1877 N N . PRO A 1 230 ? 14.054 -12.233 13.766 1.00 35.91 230 PRO A N 1
ATOM 1878 C CA . PRO A 1 230 ? 14.137 -13.485 13.032 1.00 35.91 230 PRO A CA 1
ATOM 1879 C C . PRO A 1 230 ? 15.254 -13.440 11.977 1.00 35.91 230 PRO A C 1
ATOM 1881 O O . PRO A 1 230 ? 15.634 -12.378 11.493 1.00 35.91 230 PRO A O 1
ATOM 1884 N N . LYS A 1 231 ? 15.777 -14.621 11.632 1.00 35.97 231 LYS A N 1
ATOM 1885 C CA . LYS A 1 231 ? 16.611 -14.858 10.444 1.00 35.97 231 LYS A CA 1
ATOM 1886 C C . LYS A 1 231 ? 15.747 -15.488 9.350 1.00 35.97 231 LYS A C 1
ATOM 1888 O O . LYS A 1 231 ? 14.867 -16.287 9.671 1.00 35.97 231 LYS A O 1
ATOM 1893 N N . HIS A 1 232 ? 16.019 -15.159 8.087 1.00 36.31 232 HIS A N 1
ATOM 1894 C CA . HIS A 1 232 ? 15.222 -15.570 6.925 1.00 36.31 232 HIS A CA 1
ATOM 1895 C C . HIS A 1 232 ? 16.057 -16.265 5.848 1.00 36.31 232 HIS A C 1
ATOM 1897 O O . HIS A 1 232 ? 17.246 -15.993 5.717 1.00 36.31 232 HIS A O 1
ATOM 1903 N N . HIS A 1 233 ? 15.405 -17.145 5.079 1.00 37.72 233 HIS A N 1
ATOM 1904 C CA . HIS A 1 233 ? 15.968 -17.842 3.922 1.00 37.72 233 HIS A CA 1
ATOM 1905 C C . HIS A 1 233 ? 15.244 -17.495 2.612 1.00 37.72 233 HIS A C 1
ATOM 1907 O O . HIS A 1 233 ? 14.105 -17.036 2.598 1.00 37.72 233 HIS A O 1
ATOM 1913 N N . ASN A 1 234 ? 15.982 -17.773 1.535 1.00 38.31 234 ASN A N 1
ATOM 1914 C CA . ASN A 1 234 ? 15.751 -17.581 0.105 1.00 38.31 234 ASN A CA 1
ATOM 1915 C C . ASN A 1 234 ? 14.349 -17.927 -0.427 1.00 38.31 234 ASN A C 1
ATOM 1917 O O . ASN A 1 234 ? 14.033 -19.092 -0.669 1.00 38.31 234 ASN A O 1
ATOM 1921 N N . ASP A 1 235 ? 13.583 -16.889 -0.757 1.00 42.59 235 ASP A N 1
ATOM 1922 C CA . ASP A 1 235 ? 12.502 -16.938 -1.744 1.00 42.59 235 ASP A CA 1
ATOM 1923 C C . ASP A 1 235 ? 13.069 -16.498 -3.113 1.00 42.59 235 ASP A C 1
ATOM 1925 O O . ASP A 1 235 ? 13.758 -15.487 -3.177 1.00 42.59 235 ASP A O 1
ATOM 1929 N N . PRO A 1 236 ? 12.833 -17.184 -4.241 1.00 44.41 236 PRO A N 1
ATOM 1930 C CA . PRO A 1 236 ? 13.291 -16.727 -5.558 1.00 44.41 236 PRO A CA 1
ATOM 1931 C C . PRO A 1 236 ? 12.722 -15.364 -6.019 1.00 44.41 236 PRO A C 1
ATOM 1933 O O . PRO A 1 236 ? 13.127 -14.875 -7.077 1.00 44.41 236 PRO A O 1
ATOM 1936 N N . GLN A 1 237 ? 11.819 -14.729 -5.260 1.00 56.03 237 GLN A N 1
ATOM 1937 C CA . GLN A 1 237 ? 11.314 -13.372 -5.509 1.00 56.03 237 GLN A CA 1
ATOM 1938 C C . GLN A 1 237 ? 11.620 -12.384 -4.370 1.00 56.03 237 GLN A C 1
ATOM 1940 O O . GLN A 1 237 ? 10.781 -11.569 -4.000 1.00 56.03 237 GLN A O 1
ATOM 1945 N N . LEU A 1 238 ? 12.840 -12.420 -3.830 1.00 63.44 238 LEU A N 1
ATOM 1946 C CA . LEU A 1 238 ? 13.368 -11.394 -2.922 1.00 63.44 238 LEU A CA 1
ATOM 1947 C C . LEU A 1 238 ? 13.159 -9.969 -3.479 1.00 63.44 238 LEU A C 1
ATOM 1949 O O . LEU A 1 238 ? 13.776 -9.597 -4.480 1.00 63.44 238 LEU A O 1
ATOM 1953 N N . TRP A 1 239 ? 12.312 -9.169 -2.824 1.00 71.44 239 TRP A N 1
ATOM 1954 C CA . TRP A 1 239 ? 12.111 -7.755 -3.149 1.00 71.44 239 TRP A CA 1
ATOM 1955 C C . TRP A 1 239 ? 11.789 -6.901 -1.908 1.00 71.44 239 TRP A C 1
ATOM 1957 O O . TRP A 1 239 ? 11.195 -7.381 -0.940 1.00 71.44 239 TRP A O 1
ATOM 1967 N N . SER A 1 240 ? 12.192 -5.626 -1.954 1.00 71.50 240 SER A N 1
ATOM 1968 C CA . SER A 1 240 ? 12.011 -4.602 -0.908 1.00 71.50 240 SER A CA 1
ATOM 1969 C C . SER A 1 240 ? 11.253 -3.391 -1.469 1.00 71.50 240 SER A C 1
ATOM 1971 O O . SER A 1 240 ? 11.425 -3.092 -2.651 1.00 71.50 240 SER A O 1
ATOM 1973 N N . PRO A 1 241 ? 10.466 -2.642 -0.670 1.00 71.88 241 PRO A N 1
ATOM 1974 C CA . PRO A 1 241 ? 9.886 -1.360 -1.075 1.00 71.88 241 PRO A C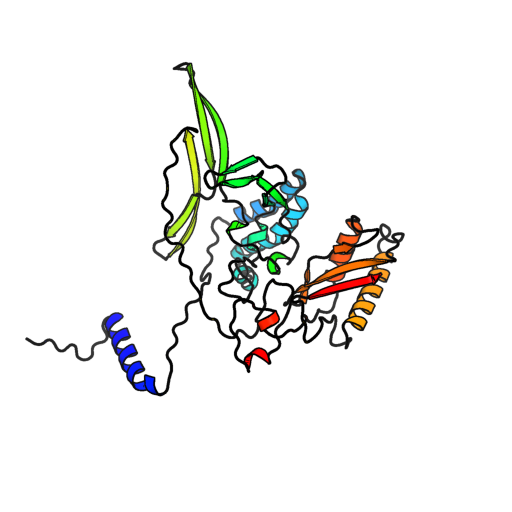A 1
ATOM 1975 C C . PRO A 1 241 ? 10.939 -0.258 -1.265 1.00 71.88 241 PRO A C 1
ATOM 1977 O O . PRO A 1 241 ? 10.634 0.789 -1.833 1.00 71.88 241 PRO A O 1
ATOM 1980 N N . ARG A 1 242 ? 12.176 -0.453 -0.787 1.00 79.19 242 ARG A N 1
ATOM 1981 C CA . ARG A 1 242 ? 13.233 0.560 -0.877 1.00 79.19 242 ARG A CA 1
ATOM 1982 C C . ARG A 1 242 ? 13.695 0.746 -2.322 1.00 79.19 242 ARG A C 1
ATOM 1984 O O . ARG A 1 242 ? 13.663 -0.174 -3.139 1.00 79.19 242 ARG A O 1
ATOM 1991 N N . ILE A 1 243 ? 14.129 1.964 -2.635 1.00 79.62 243 ILE A N 1
ATOM 1992 C CA . ILE A 1 243 ? 14.804 2.266 -3.898 1.00 79.62 243 ILE A CA 1
ATOM 1993 C C . ILE A 1 243 ? 16.261 1.844 -3.734 1.00 79.62 243 ILE A C 1
ATOM 1995 O O . ILE A 1 243 ? 16.935 2.295 -2.806 1.00 79.62 243 ILE A O 1
ATOM 1999 N N . CYS A 1 244 ? 16.736 0.969 -4.616 1.00 81.38 244 CYS A N 1
ATOM 2000 C CA . CYS A 1 244 ? 18.139 0.585 -4.630 1.00 81.38 244 CYS A CA 1
ATOM 2001 C C . CYS A 1 244 ? 18.944 1.665 -5.358 1.00 81.38 244 CYS A C 1
ATOM 2003 O O . CYS A 1 244 ? 18.498 2.172 -6.378 1.00 81.38 244 CYS A O 1
ATOM 2005 N N . ASN A 1 245 ? 20.128 2.020 -4.863 1.00 79.75 245 ASN A N 1
ATOM 2006 C CA . ASN A 1 245 ? 20.983 3.023 -5.515 1.00 79.75 245 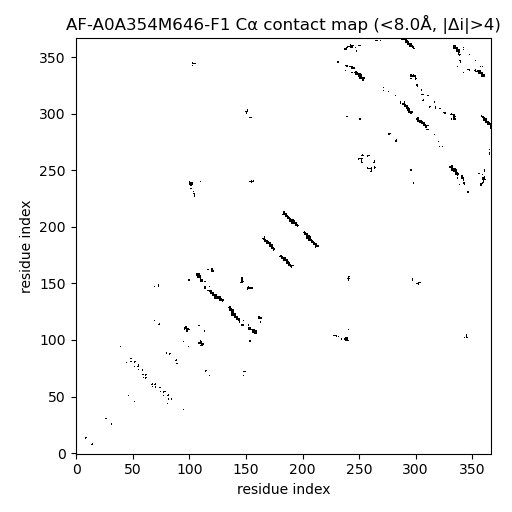ASN A CA 1
ATOM 2007 C C . ASN A 1 245 ? 22.144 2.396 -6.305 1.00 79.75 245 ASN A C 1
ATOM 2009 O O . ASN A 1 245 ? 22.854 3.098 -7.021 1.00 79.75 245 ASN A O 1
ATOM 2013 N N . GLU A 1 246 ? 22.343 1.082 -6.180 1.00 85.38 246 GLU A N 1
ATOM 2014 C CA . GLU A 1 246 ? 23.459 0.345 -6.771 1.00 85.38 246 GLU A CA 1
ATOM 2015 C C . GLU A 1 246 ? 22.933 -0.865 -7.547 1.00 85.38 246 GLU A C 1
ATOM 2017 O O . GLU A 1 246 ? 22.576 -1.890 -6.968 1.00 85.38 246 GLU A O 1
ATOM 2022 N N . TYR A 1 247 ? 22.895 -0.754 -8.875 1.00 86.94 247 TYR A N 1
ATOM 2023 C CA . TYR A 1 247 ? 22.365 -1.804 -9.744 1.00 86.94 247 TYR A CA 1
ATOM 2024 C C . TYR A 1 247 ? 23.485 -2.596 -10.421 1.00 86.94 247 TYR A C 1
ATOM 2026 O O . TYR A 1 247 ? 24.466 -2.032 -10.903 1.00 86.94 247 TYR A O 1
ATOM 2034 N N . THR A 1 248 ? 23.289 -3.907 -10.530 1.00 88.00 248 THR A N 1
ATOM 2035 C CA . THR A 1 248 ? 24.081 -4.785 -11.405 1.00 88.00 248 THR A CA 1
ATOM 2036 C C . THR A 1 248 ? 23.593 -4.737 -12.850 1.00 88.00 248 THR A C 1
ATOM 2038 O O . THR A 1 248 ? 24.409 -4.759 -13.766 1.00 88.00 248 THR A O 1
ATOM 2041 N N . ASP A 1 249 ? 22.276 -4.623 -13.056 1.00 91.12 249 ASP A N 1
ATOM 2042 C CA . ASP A 1 249 ? 21.651 -4.432 -14.363 1.00 91.12 249 ASP A CA 1
ATOM 2043 C C . ASP A 1 249 ? 20.566 -3.358 -14.258 1.00 91.12 249 ASP A C 1
ATOM 2045 O O . ASP A 1 249 ? 19.801 -3.309 -13.295 1.00 91.12 249 ASP A O 1
ATOM 2049 N N . SER A 1 250 ? 20.486 -2.495 -15.264 1.00 93.81 250 SER A N 1
ATOM 2050 C CA . SER A 1 250 ? 19.495 -1.422 -15.330 1.00 93.81 250 SER A CA 1
ATOM 2051 C C . SER A 1 250 ? 18.114 -1.939 -15.748 1.00 93.81 250 SER A C 1
ATOM 2053 O O . SER A 1 250 ? 18.020 -2.887 -16.525 1.00 93.81 250 SER A O 1
ATOM 2055 N N . ALA A 1 251 ? 17.041 -1.267 -15.316 1.00 94.19 251 ALA A N 1
ATOM 2056 C CA . ALA A 1 251 ? 15.696 -1.536 -15.829 1.00 94.19 251 ALA A CA 1
ATOM 2057 C C . ALA A 1 251 ? 15.596 -1.203 -17.328 1.00 94.19 251 ALA A C 1
ATOM 2059 O O . ALA A 1 251 ? 16.066 -0.145 -17.764 1.00 94.19 251 ALA A O 1
ATOM 2060 N N . ILE A 1 252 ? 14.973 -2.092 -18.109 1.00 95.50 252 ILE A N 1
ATOM 2061 C CA . ILE A 1 252 ? 14.849 -1.979 -19.572 1.00 95.50 252 ILE A CA 1
ATOM 2062 C C . ILE A 1 252 ? 13.404 -2.267 -19.988 1.00 95.50 252 ILE A C 1
ATOM 2064 O O . ILE A 1 252 ? 12.859 -3.330 -19.691 1.00 95.50 252 ILE A O 1
ATOM 2068 N N . TYR A 1 253 ? 12.802 -1.334 -20.722 1.00 96.00 253 TYR A N 1
ATOM 2069 C CA . TYR A 1 253 ? 11.520 -1.544 -21.396 1.00 96.00 253 TYR A CA 1
ATOM 2070 C C . TYR A 1 253 ? 11.726 -2.375 -22.663 1.00 96.00 253 TYR A C 1
ATOM 2072 O O . TYR A 1 253 ? 12.647 -2.070 -23.417 1.00 96.00 253 TYR A O 1
ATOM 2080 N N . ASP A 1 254 ? 10.882 -3.385 -22.905 1.00 94.50 254 ASP A N 1
ATOM 2081 C CA . ASP A 1 254 ? 10.952 -4.270 -24.080 1.00 94.50 254 ASP A CA 1
ATOM 2082 C C . ASP A 1 254 ? 12.374 -4.826 -24.314 1.00 94.50 254 ASP A C 1
ATOM 2084 O O . ASP A 1 254 ? 13.065 -4.519 -25.290 1.00 94.50 254 ASP A O 1
ATOM 2088 N N . ILE A 1 255 ? 12.832 -5.673 -23.385 1.00 92.25 255 ILE A N 1
ATOM 2089 C CA . ILE A 1 255 ? 14.175 -6.288 -23.420 1.00 92.25 255 ILE A CA 1
ATOM 2090 C C . ILE A 1 255 ? 14.419 -7.163 -24.667 1.00 92.25 255 ILE A C 1
ATOM 2092 O O . ILE A 1 255 ? 15.560 -7.488 -25.024 1.00 92.25 255 ILE A O 1
ATOM 2096 N N . LYS A 1 256 ? 13.339 -7.582 -25.341 1.00 93.81 256 LYS A N 1
ATOM 2097 C CA . LYS A 1 256 ? 13.424 -8.330 -26.599 1.00 93.81 256 LYS A CA 1
ATOM 2098 C C . LYS A 1 256 ? 13.951 -7.420 -27.705 1.00 93.81 256 LYS A C 1
ATOM 2100 O O . LYS A 1 256 ? 14.796 -7.856 -28.489 1.00 93.81 256 LYS A O 1
ATOM 2105 N N . LYS A 1 257 ? 13.509 -6.161 -27.725 1.00 94.81 257 LYS A N 1
ATOM 2106 C CA . LYS A 1 257 ? 13.890 -5.148 -28.713 1.00 94.81 257 LYS A CA 1
ATOM 2107 C C . LYS A 1 257 ? 15.122 -4.334 -28.320 1.00 94.81 257 LYS A C 1
ATOM 2109 O O . LYS A 1 257 ? 15.966 -4.075 -29.176 1.00 94.81 257 LYS A O 1
ATOM 2114 N N . PHE A 1 258 ? 15.252 -3.936 -27.056 1.00 95.56 258 PHE A N 1
ATOM 2115 C CA . PHE A 1 258 ? 16.321 -3.049 -26.592 1.00 95.56 258 PHE A CA 1
ATOM 2116 C C . PHE A 1 258 ? 17.359 -3.786 -25.744 1.00 95.56 258 PHE A C 1
ATOM 2118 O O . PHE A 1 258 ? 17.036 -4.659 -24.945 1.00 95.56 258 PHE A O 1
ATOM 2125 N N . LYS A 1 259 ? 18.636 -3.425 -25.924 1.00 91.62 259 LYS A N 1
ATOM 2126 C CA . LYS A 1 259 ? 19.776 -4.010 -25.188 1.00 91.62 259 LYS A CA 1
ATOM 2127 C C . LYS A 1 259 ? 20.369 -3.087 -24.125 1.00 91.62 259 LYS A C 1
ATOM 2129 O O . LYS A 1 259 ? 21.268 -3.502 -23.407 1.00 91.62 259 LYS A O 1
ATOM 2134 N N . SER A 1 260 ? 19.888 -1.849 -24.025 1.00 94.44 260 SER A N 1
ATOM 2135 C CA . SER A 1 260 ? 20.324 -0.890 -23.012 1.00 94.44 260 SER A CA 1
ATOM 2136 C C . SER A 1 260 ? 19.169 -0.002 -22.563 1.00 94.44 260 SER A C 1
ATOM 2138 O O . SER A 1 260 ? 18.265 0.305 -23.346 1.00 94.44 260 SER A O 1
ATOM 2140 N N . GLN A 1 261 ? 19.241 0.458 -21.312 1.00 94.94 261 GLN A N 1
ATOM 2141 C CA . GLN A 1 261 ? 18.266 1.381 -20.735 1.00 94.94 261 GLN A CA 1
ATOM 2142 C C . GLN A 1 261 ? 18.192 2.701 -21.516 1.00 94.94 261 GLN A C 1
ATOM 2144 O O . GLN A 1 261 ? 17.111 3.232 -21.743 1.00 94.94 261 GLN A O 1
ATOM 2149 N N . GLN A 1 262 ? 19.330 3.219 -21.986 1.00 95.25 262 GLN A N 1
ATOM 2150 C CA . GLN A 1 262 ? 19.362 4.454 -22.776 1.00 95.25 262 GLN A CA 1
ATOM 2151 C C . GLN A 1 262 ? 18.557 4.322 -24.075 1.00 95.25 262 GLN A C 1
ATOM 2153 O O . GLN A 1 262 ? 17.790 5.219 -24.418 1.00 95.25 262 GLN A O 1
ATOM 2158 N N . ALA A 1 263 ? 18.690 3.193 -24.782 1.00 95.75 263 ALA A N 1
ATOM 2159 C CA . ALA A 1 263 ? 17.944 2.952 -26.014 1.00 95.75 263 ALA A CA 1
ATOM 2160 C C . ALA A 1 263 ? 16.439 2.806 -25.747 1.00 95.75 263 ALA A C 1
ATOM 2162 O O . ALA A 1 263 ? 15.629 3.364 -26.489 1.00 95.75 263 ALA A O 1
ATOM 2163 N N . SER A 1 264 ? 16.064 2.105 -24.670 1.00 96.12 264 SER A N 1
ATOM 2164 C CA . SER A 1 264 ? 14.658 1.954 -24.297 1.00 96.12 264 SER A CA 1
ATOM 2165 C C . SER A 1 264 ? 14.040 3.283 -23.845 1.00 96.12 264 SER A C 1
ATOM 2167 O O . SER A 1 264 ? 12.948 3.625 -24.287 1.00 96.12 264 SER A O 1
ATOM 2169 N N . LEU A 1 265 ? 14.748 4.089 -23.045 1.00 96.81 265 LEU A N 1
ATOM 2170 C CA . LEU A 1 265 ? 14.276 5.410 -22.610 1.00 96.81 265 LEU A CA 1
ATOM 2171 C C . LEU A 1 265 ? 14.159 6.401 -23.772 1.00 96.81 265 LEU A C 1
ATOM 2173 O O . LEU A 1 265 ? 13.201 7.169 -23.817 1.00 96.81 265 LEU A O 1
ATOM 2177 N N . LEU A 1 266 ? 15.077 6.361 -24.745 1.00 96.69 266 LEU A N 1
ATOM 2178 C CA . LEU A 1 266 ? 14.972 7.177 -25.957 1.00 96.69 266 LEU A CA 1
ATOM 2179 C C . LEU A 1 266 ? 13.725 6.812 -26.775 1.00 96.69 266 LEU A C 1
ATOM 2181 O O . LEU A 1 266 ? 13.034 7.699 -27.276 1.00 96.69 266 LEU A O 1
ATOM 2185 N N . PHE A 1 267 ? 13.411 5.518 -26.890 1.00 96.62 267 PHE A N 1
ATOM 2186 C CA . PHE A 1 267 ? 12.176 5.069 -27.530 1.00 96.62 267 PHE A CA 1
ATOM 2187 C C . PHE A 1 267 ? 10.938 5.594 -26.794 1.00 96.62 267 PHE A C 1
ATOM 2189 O O . PHE A 1 267 ? 10.073 6.189 -27.434 1.00 96.62 267 PHE A O 1
ATOM 2196 N N . ILE A 1 268 ? 10.886 5.447 -25.466 1.00 96.62 268 ILE A N 1
ATOM 2197 C CA . ILE A 1 268 ? 9.772 5.954 -24.654 1.00 96.62 268 ILE A CA 1
ATOM 2198 C C . ILE A 1 268 ? 9.635 7.473 -24.786 1.00 96.62 268 ILE A C 1
ATOM 2200 O O . ILE A 1 268 ? 8.535 7.959 -25.019 1.00 96.62 268 ILE A O 1
ATOM 2204 N N . ARG A 1 269 ? 10.732 8.238 -24.733 1.00 96.88 269 ARG A N 1
ATOM 2205 C CA . ARG A 1 269 ? 10.708 9.697 -24.945 1.00 96.88 269 ARG A CA 1
ATOM 2206 C C . ARG A 1 269 ? 10.055 10.070 -26.276 1.00 96.88 269 ARG A C 1
ATOM 2208 O O . ARG A 1 269 ? 9.205 10.957 -26.321 1.00 96.88 269 ARG A O 1
ATOM 2215 N N . ASN A 1 270 ? 10.443 9.392 -27.356 1.00 95.88 270 ASN A N 1
ATOM 2216 C CA . ASN A 1 270 ? 9.891 9.642 -28.686 1.00 95.88 270 ASN A CA 1
ATOM 2217 C C . ASN A 1 270 ? 8.407 9.262 -28.767 1.00 95.88 270 ASN A C 1
ATOM 2219 O O . ASN A 1 270 ? 7.623 9.989 -29.376 1.00 95.88 270 ASN A O 1
ATOM 2223 N N . GLU A 1 271 ? 8.017 8.161 -28.125 1.00 95.31 271 GLU A N 1
ATOM 2224 C CA . GLU A 1 271 ? 6.624 7.726 -28.031 1.00 95.31 271 GLU A CA 1
ATOM 2225 C C . GLU A 1 271 ? 5.762 8.751 -27.286 1.00 95.31 271 GLU A C 1
ATOM 2227 O O . GLU A 1 271 ? 4.714 9.157 -27.785 1.00 95.31 271 GLU A O 1
ATOM 2232 N N . LEU A 1 272 ? 6.243 9.233 -26.137 1.00 95.25 272 LEU A N 1
ATOM 2233 C CA . LEU A 1 272 ? 5.573 10.251 -25.332 1.00 95.25 272 LEU A CA 1
ATOM 2234 C C . LEU A 1 272 ? 5.417 11.562 -26.107 1.00 95.25 272 LEU A C 1
ATOM 2236 O O . LEU A 1 272 ? 4.320 12.115 -26.145 1.00 95.25 272 LEU A O 1
ATOM 2240 N N . ASN A 1 273 ? 6.467 12.037 -26.783 1.00 94.06 273 ASN A N 1
ATOM 2241 C CA . ASN A 1 273 ? 6.384 13.241 -27.616 1.00 94.06 273 ASN A CA 1
ATOM 2242 C C . ASN A 1 273 ? 5.357 13.083 -28.746 1.00 94.06 273 ASN A C 1
ATOM 2244 O O . ASN A 1 273 ? 4.496 13.945 -28.920 1.00 94.06 273 ASN A O 1
ATOM 2248 N N . ARG A 1 274 ? 5.387 11.949 -29.456 1.00 93.06 274 ARG A N 1
ATOM 2249 C CA . ARG A 1 274 ? 4.436 11.647 -30.534 1.00 93.06 274 ARG A CA 1
ATOM 2250 C C . ARG A 1 274 ? 2.998 11.544 -30.031 1.00 93.06 274 ARG A C 1
ATOM 2252 O O . ARG A 1 274 ? 2.073 12.003 -30.695 1.00 93.06 274 ARG A O 1
ATOM 2259 N N . ASN A 1 275 ? 2.781 10.920 -28.876 1.00 93.06 275 ASN A N 1
ATOM 2260 C CA . ASN A 1 275 ? 1.440 10.775 -28.323 1.00 93.06 275 ASN A CA 1
ATOM 2261 C C . ASN A 1 275 ? 0.923 12.095 -27.753 1.00 93.06 275 ASN A C 1
ATOM 2263 O O . ASN A 1 275 ? -0.265 12.363 -27.904 1.00 93.06 275 ASN A O 1
ATOM 2267 N N . LYS A 1 276 ? 1.790 12.957 -27.204 1.00 93.94 276 LYS A N 1
ATOM 2268 C CA . LYS A 1 276 ? 1.422 14.300 -26.726 1.00 93.94 276 LYS A CA 1
ATOM 2269 C C . LYS A 1 276 ? 0.752 15.130 -27.822 1.00 93.94 276 LYS A C 1
ATOM 2271 O O . LYS A 1 276 ? -0.246 15.777 -27.530 1.00 93.94 276 LYS A O 1
ATOM 2276 N N . GLU A 1 277 ? 1.233 15.050 -29.067 1.00 89.75 277 GLU A N 1
ATOM 2277 C CA . GLU A 1 277 ? 0.674 15.764 -30.235 1.00 89.75 277 GLU A CA 1
ATOM 2278 C C . GLU A 1 277 ? -0.779 15.380 -30.578 1.00 89.75 277 GLU A C 1
ATOM 2280 O O . GLU A 1 277 ? -1.492 16.121 -31.264 1.00 89.75 277 GLU A O 1
ATOM 2285 N N . LYS A 1 278 ? -1.249 14.226 -30.090 1.00 90.75 278 LYS A N 1
ATOM 2286 C CA . LYS A 1 278 ? -2.642 13.784 -30.254 1.00 90.75 278 LYS A CA 1
ATOM 2287 C C . LYS A 1 278 ? -3.588 14.494 -29.280 1.00 90.75 278 LYS A C 1
ATOM 2289 O O . LYS A 1 278 ? -4.798 14.506 -29.503 1.00 90.75 278 LYS A O 1
ATOM 2294 N N . TYR A 1 279 ? -3.065 15.097 -28.210 1.00 90.69 279 TYR A N 1
ATOM 2295 C CA . TYR A 1 279 ? -3.853 15.779 -27.188 1.00 90.69 279 TYR A CA 1
ATOM 2296 C C . TYR A 1 279 ? -3.828 17.282 -27.437 1.00 90.69 279 TYR A C 1
ATOM 2298 O O . TYR A 1 279 ? -2.937 17.972 -26.956 1.00 90.69 279 TYR A O 1
ATOM 2306 N N . GLN A 1 280 ? -4.862 17.816 -28.097 1.00 87.06 280 GLN A N 1
ATOM 2307 C CA . GLN A 1 280 ? -4.972 19.248 -28.438 1.00 87.06 280 GLN A CA 1
ATOM 2308 C C . GLN A 1 280 ? -4.598 20.198 -27.284 1.00 87.06 280 GLN A C 1
ATOM 2310 O O . GLN A 1 280 ? -3.928 21.203 -27.500 1.00 87.06 280 GLN A O 1
ATOM 2315 N N . GLN A 1 281 ? -4.978 19.855 -26.048 1.00 88.44 281 GLN A N 1
ATOM 2316 C CA . GLN A 1 281 ? -4.681 20.641 -24.844 1.00 88.44 281 GLN A CA 1
ATOM 2317 C C . GLN A 1 281 ? -3.200 20.639 -24.403 1.00 88.44 281 GLN A C 1
ATOM 2319 O O . GLN A 1 281 ? -2.829 21.455 -23.565 1.00 88.44 281 GLN A O 1
ATOM 2324 N N . LEU A 1 282 ? -2.370 19.730 -24.926 1.00 90.50 282 LEU A N 1
ATOM 2325 C CA . LEU A 1 282 ? -0.943 19.572 -24.611 1.00 90.50 282 LEU A CA 1
ATOM 2326 C C . LEU A 1 282 ? -0.018 19.895 -25.800 1.00 90.50 282 LEU A C 1
ATOM 2328 O O . LEU A 1 282 ? 1.201 19.973 -25.622 1.00 90.50 282 LEU A O 1
ATOM 2332 N N . ASN A 1 283 ? -0.564 20.090 -27.006 1.00 83.62 283 ASN A N 1
ATOM 2333 C CA . ASN A 1 283 ? 0.219 20.248 -28.239 1.00 83.62 283 ASN A CA 1
ATOM 2334 C C . ASN A 1 283 ? 1.242 21.387 -28.157 1.00 83.62 283 ASN A C 1
ATOM 2336 O O . ASN A 1 283 ? 2.395 21.196 -28.530 1.00 83.62 283 ASN A O 1
ATOM 2340 N N . ASN A 1 284 ? 0.856 22.520 -27.568 1.00 85.25 284 ASN A N 1
ATOM 2341 C CA . ASN A 1 284 ? 1.695 23.721 -27.490 1.00 85.25 284 ASN A CA 1
ATOM 2342 C C . ASN A 1 284 ? 2.614 23.770 -26.258 1.00 85.25 284 ASN A C 1
ATOM 2344 O O . ASN A 1 284 ? 3.289 24.774 -26.043 1.00 85.25 284 ASN A O 1
ATOM 2348 N N . ILE A 1 285 ? 2.621 22.730 -25.419 1.00 90.75 285 ILE A N 1
ATOM 2349 C CA . ILE A 1 285 ? 3.489 22.690 -24.240 1.00 90.75 285 ILE A CA 1
ATOM 2350 C C . ILE A 1 285 ? 4.906 22.321 -24.680 1.00 90.75 285 ILE A C 1
ATOM 2352 O O . ILE A 1 285 ? 5.126 21.216 -25.184 1.00 90.75 285 ILE A O 1
ATOM 2356 N N . ASP A 1 286 ? 5.846 23.241 -24.470 1.00 91.50 286 ASP A N 1
ATOM 2357 C CA . ASP A 1 286 ? 7.284 23.000 -24.595 1.00 91.50 286 ASP A CA 1
ATOM 2358 C C . ASP A 1 286 ? 7.775 22.192 -23.389 1.00 91.50 286 ASP A C 1
ATOM 2360 O O . ASP A 1 286 ? 7.619 22.635 -22.252 1.00 91.50 286 ASP A O 1
ATOM 2364 N N . LEU A 1 287 ? 8.354 21.019 -23.655 1.00 92.44 287 LEU A N 1
ATOM 2365 C CA . LEU A 1 287 ? 8.954 20.146 -22.643 1.00 92.44 287 LEU A CA 1
ATOM 2366 C C . LEU A 1 287 ? 10.474 20.317 -22.545 1.00 92.44 287 LEU A C 1
ATOM 2368 O O . LEU A 1 287 ? 11.101 19.657 -21.727 1.00 92.44 287 LEU A O 1
ATOM 2372 N N . SER A 1 288 ? 11.090 21.165 -23.375 1.00 92.06 288 SER A N 1
ATOM 2373 C CA . SER A 1 288 ? 12.550 21.243 -23.471 1.00 92.06 288 SER A CA 1
ATOM 2374 C C . SER A 1 288 ? 13.175 21.557 -22.108 1.00 92.06 288 SER A C 1
ATOM 2376 O O . SER A 1 288 ? 12.855 22.571 -21.483 1.00 92.06 288 SER A O 1
ATOM 2378 N N . GLY A 1 289 ? 14.088 20.713 -21.636 1.00 91.06 289 GLY A N 1
ATOM 2379 C CA . GLY A 1 289 ? 14.728 20.893 -20.330 1.00 91.06 289 GLY A CA 1
ATOM 2380 C C . GLY A 1 289 ? 13.865 20.511 -19.121 1.00 91.06 289 GLY A C 1
ATOM 2381 O O . GLY A 1 289 ? 14.319 20.701 -17.992 1.00 91.06 289 GLY A O 1
ATOM 2382 N N . ASP A 1 290 ? 12.663 19.965 -19.325 1.00 95.69 290 ASP A N 1
ATOM 2383 C CA . ASP A 1 290 ? 11.959 19.228 -18.280 1.00 95.69 290 ASP A CA 1
ATOM 2384 C C . ASP A 1 290 ? 12.529 17.809 -18.152 1.00 95.69 290 ASP A C 1
ATOM 2386 O O . ASP A 1 290 ? 12.922 17.167 -19.130 1.00 95.69 290 ASP A O 1
ATOM 2390 N N . THR A 1 291 ? 12.520 17.292 -16.928 1.00 97.19 291 THR A N 1
ATOM 2391 C CA . THR A 1 291 ? 12.897 15.917 -16.607 1.00 97.19 291 THR A CA 1
ATOM 2392 C C . THR A 1 291 ? 11.691 15.192 -16.029 1.00 97.19 291 THR A C 1
ATOM 2394 O O . THR A 1 291 ? 11.185 15.555 -14.964 1.00 97.19 291 THR A O 1
ATOM 2397 N N . LEU A 1 292 ? 11.242 14.144 -16.711 1.00 96.75 292 LEU A N 1
ATOM 2398 C CA . LEU A 1 292 ? 10.252 13.206 -16.195 1.00 96.75 292 LEU A CA 1
ATOM 2399 C C . LEU A 1 292 ? 10.964 12.124 -15.390 1.00 96.75 292 LEU A C 1
ATOM 2401 O O . LEU A 1 292 ? 11.812 11.414 -15.925 1.00 96.75 292 LEU A O 1
ATOM 2405 N N . ARG A 1 293 ? 10.604 12.002 -14.117 1.00 95.69 293 ARG A N 1
ATOM 2406 C CA . ARG A 1 293 ? 11.091 10.980 -13.192 1.00 95.69 293 ARG A CA 1
ATOM 2407 C C . ARG A 1 293 ? 9.987 9.985 -12.902 1.00 95.69 293 ARG A C 1
ATOM 2409 O O . ARG A 1 293 ? 8.838 10.383 -12.726 1.00 95.69 293 ARG A O 1
ATOM 2416 N N . PHE A 1 294 ? 10.328 8.711 -12.839 1.00 94.50 294 PHE A N 1
ATOM 2417 C CA . PHE A 1 294 ? 9.399 7.654 -12.459 1.00 94.50 294 PHE A CA 1
ATOM 2418 C C . PHE A 1 294 ? 10.168 6.448 -11.933 1.00 94.50 294 PHE A C 1
ATOM 2420 O O . PHE A 1 294 ? 11.344 6.258 -12.244 1.00 94.50 294 PHE A O 1
ATOM 2427 N N . LEU A 1 295 ? 9.496 5.629 -11.136 1.00 92.00 295 LEU A N 1
ATOM 2428 C CA . LEU A 1 295 ? 10.043 4.391 -10.606 1.00 92.00 295 LEU A CA 1
ATOM 2429 C C . LEU A 1 295 ? 9.561 3.212 -11.439 1.00 92.00 295 LEU A C 1
ATOM 2431 O O . LEU A 1 295 ? 8.391 3.144 -11.809 1.00 92.00 295 LEU A O 1
ATOM 2435 N N . ILE A 1 296 ? 10.466 2.272 -11.690 1.00 92.25 296 ILE A N 1
ATOM 2436 C CA . ILE A 1 296 ? 10.111 0.913 -12.090 1.00 92.25 296 ILE A CA 1
ATOM 2437 C C . ILE A 1 296 ? 10.225 0.036 -10.855 1.00 92.25 296 ILE A C 1
ATOM 2439 O O . ILE A 1 296 ? 11.303 -0.064 -10.265 1.00 92.25 296 ILE A O 1
ATOM 2443 N N . THR A 1 297 ? 9.111 -0.563 -10.450 1.00 88.62 297 THR A N 1
ATOM 2444 C CA . THR A 1 297 ? 9.049 -1.469 -9.303 1.00 88.62 297 THR A CA 1
ATOM 2445 C C . THR A 1 297 ? 9.637 -2.836 -9.645 1.00 88.62 297 THR A C 1
ATOM 2447 O O . THR A 1 297 ? 9.787 -3.212 -10.809 1.00 88.62 297 THR A O 1
ATOM 2450 N N . CYS A 1 298 ? 9.940 -3.626 -8.620 1.00 85.25 298 CYS A N 1
ATOM 2451 C CA . CYS A 1 298 ? 10.424 -5.004 -8.732 1.00 85.25 298 CYS A CA 1
ATOM 2452 C C . CYS A 1 298 ? 9.485 -5.963 -9.498 1.00 85.25 298 CYS A C 1
ATOM 2454 O O . CYS A 1 298 ? 9.925 -7.023 -9.939 1.00 85.25 298 CYS A O 1
ATOM 2456 N N . ASP A 1 299 ? 8.211 -5.618 -9.689 1.00 81.50 299 ASP A N 1
ATOM 2457 C CA . ASP A 1 299 ? 7.267 -6.375 -10.522 1.00 81.50 299 ASP A CA 1
ATOM 2458 C C . ASP A 1 299 ? 7.151 -5.834 -11.961 1.00 81.50 299 ASP A C 1
ATOM 2460 O O . ASP A 1 299 ? 6.462 -6.428 -12.786 1.00 81.50 299 ASP A O 1
ATOM 2464 N N . GLY A 1 300 ? 7.875 -4.759 -12.288 1.00 86.62 300 GLY A N 1
ATOM 2465 C CA . GLY A 1 300 ? 7.878 -4.123 -13.607 1.00 86.62 300 GLY A CA 1
ATOM 2466 C C . GLY A 1 300 ? 6.786 -3.070 -13.794 1.00 86.62 300 GLY A C 1
ATOM 2467 O O . GLY A 1 300 ? 6.625 -2.561 -14.904 1.00 86.62 300 GLY A O 1
ATOM 2468 N N . SER A 1 301 ? 6.042 -2.726 -12.741 1.00 88.38 301 SER A N 1
ATOM 2469 C CA . SER A 1 301 ? 5.072 -1.629 -12.780 1.00 88.38 301 SER A CA 1
ATOM 2470 C C . SER A 1 301 ? 5.764 -0.264 -12.762 1.00 88.38 301 SER A C 1
ATOM 2472 O O . SER A 1 301 ? 6.872 -0.104 -12.251 1.00 88.38 301 SER A O 1
ATOM 2474 N N . VAL A 1 302 ? 5.084 0.744 -13.306 1.00 91.19 302 VAL A N 1
ATOM 2475 C CA . VAL A 1 302 ? 5.511 2.145 -13.219 1.00 91.19 302 VAL A CA 1
ATOM 2476 C C . VAL A 1 302 ? 4.853 2.792 -11.998 1.00 91.19 302 VAL A C 1
ATOM 2478 O O . VAL A 1 302 ? 3.657 2.611 -11.778 1.00 91.19 302 VAL A O 1
ATOM 2481 N N . ALA A 1 303 ? 5.625 3.544 -11.215 1.00 89.62 303 ALA A N 1
ATOM 2482 C CA . ALA A 1 303 ? 5.196 4.159 -9.959 1.00 89.62 303 ALA A CA 1
ATOM 2483 C C . ALA A 1 303 ? 5.790 5.570 -9.772 1.00 89.62 303 ALA A C 1
ATOM 2485 O O . ALA A 1 303 ? 6.773 5.930 -10.422 1.00 89.62 303 ALA A O 1
ATOM 2486 N N . GLN A 1 304 ? 5.200 6.369 -8.875 1.00 88.19 304 GLN A N 1
ATOM 2487 C CA . GLN A 1 304 ? 5.662 7.713 -8.476 1.00 88.19 304 GLN A CA 1
ATOM 2488 C C . GLN A 1 304 ? 6.123 8.638 -9.622 1.00 88.19 304 GLN A C 1
ATOM 2490 O O . GLN A 1 304 ? 7.218 9.210 -9.590 1.00 88.19 304 GLN A O 1
ATOM 2495 N N . ILE A 1 305 ? 5.282 8.812 -10.639 1.00 92.38 305 ILE A N 1
ATOM 2496 C CA . ILE A 1 305 ? 5.588 9.658 -11.796 1.00 92.38 305 ILE A CA 1
ATOM 2497 C C . ILE A 1 305 ? 5.593 11.134 -11.375 1.00 92.38 305 ILE A C 1
ATOM 2499 O O . ILE A 1 305 ? 4.631 11.647 -10.808 1.00 92.38 305 ILE A O 1
ATOM 2503 N N . LYS A 1 306 ? 6.696 11.837 -11.642 1.00 92.69 306 LYS A N 1
ATOM 2504 C CA . LYS A 1 306 ? 6.899 13.244 -11.279 1.00 92.69 306 LYS A CA 1
ATOM 2505 C C . LYS A 1 306 ? 7.571 13.989 -12.418 1.00 92.69 306 LYS A C 1
ATOM 2507 O O . LYS A 1 306 ? 8.543 13.515 -12.998 1.00 92.69 306 LYS A O 1
ATOM 2512 N N . LEU A 1 307 ? 7.101 15.197 -12.695 1.00 94.38 307 LEU A N 1
ATOM 2513 C CA . LEU A 1 307 ? 7.749 16.094 -13.642 1.00 94.38 307 LEU A CA 1
ATOM 2514 C C . LEU A 1 307 ? 8.531 17.161 -12.882 1.00 94.38 307 LEU A C 1
ATOM 2516 O O . LEU A 1 307 ? 8.003 17.773 -11.958 1.00 94.38 307 LEU A O 1
ATOM 2520 N N . LYS A 1 308 ? 9.782 17.392 -13.273 1.00 94.69 308 LYS A N 1
ATOM 2521 C CA . LYS A 1 308 ? 10.629 18.449 -12.722 1.00 94.69 308 LYS A CA 1
ATOM 2522 C C . LYS A 1 308 ? 11.052 19.395 -13.837 1.00 94.69 308 LYS A C 1
ATOM 2524 O O . LYS A 1 308 ? 11.586 18.953 -14.846 1.00 94.69 308 LYS A O 1
ATOM 2529 N N . GLY A 1 309 ? 10.864 20.691 -13.623 1.00 92.12 309 GLY A N 1
ATOM 2530 C CA . GLY A 1 309 ? 11.223 21.739 -14.576 1.00 92.12 309 GLY A CA 1
ATOM 2531 C C . GLY A 1 309 ? 10.153 22.825 -14.670 1.00 92.12 309 GLY A C 1
ATOM 2532 O O . GLY A 1 309 ? 9.481 23.140 -13.684 1.00 92.12 309 GLY A O 1
ATOM 2533 N N . ARG A 1 310 ? 9.986 23.401 -15.859 1.00 91.25 310 ARG A N 1
ATOM 2534 C CA . ARG A 1 310 ? 9.035 24.486 -16.138 1.00 91.25 310 ARG A CA 1
ATOM 2535 C C . ARG A 1 310 ? 7.586 24.035 -15.975 1.00 91.25 310 ARG A C 1
ATOM 2537 O O . ARG A 1 310 ? 6.753 24.824 -15.543 1.00 91.25 310 ARG A O 1
ATOM 2544 N N . ASN A 1 311 ? 7.293 22.768 -16.262 1.00 91.62 311 ASN A N 1
ATOM 2545 C CA . ASN A 1 311 ? 5.934 22.225 -16.204 1.00 91.62 311 ASN A CA 1
ATOM 2546 C C . ASN A 1 311 ? 5.622 21.417 -14.927 1.00 91.62 311 ASN A C 1
ATOM 2548 O O . ASN A 1 311 ? 4.631 20.691 -14.906 1.00 91.62 311 ASN A O 1
ATOM 2552 N N . THR A 1 312 ? 6.421 21.549 -13.859 1.00 90.94 312 THR A N 1
ATOM 2553 C CA . THR A 1 312 ? 6.309 20.754 -12.611 1.00 90.94 312 THR A CA 1
ATOM 2554 C C . THR A 1 312 ? 4.882 20.664 -12.048 1.00 90.94 312 THR A C 1
ATOM 2556 O O . THR A 1 312 ? 4.459 19.602 -11.606 1.00 90.94 312 THR A O 1
ATOM 2559 N N . GLU A 1 313 ? 4.114 21.755 -12.078 1.00 90.94 313 GLU A N 1
ATOM 2560 C CA . GLU A 1 313 ? 2.762 21.810 -11.496 1.00 90.94 313 GLU A CA 1
ATOM 2561 C C . GLU A 1 313 ? 1.637 21.492 -12.502 1.00 90.94 313 GLU A C 1
ATOM 2563 O O . GLU A 1 313 ? 0.447 21.582 -12.183 1.00 90.94 313 GLU A O 1
ATOM 2568 N N . ASN A 1 314 ? 1.978 21.119 -13.740 1.00 91.56 314 ASN A N 1
ATOM 2569 C CA . ASN A 1 314 ? 1.000 20.888 -14.797 1.00 91.56 314 ASN A CA 1
ATOM 2570 C C . ASN A 1 314 ? 0.326 19.515 -14.653 1.00 91.56 314 ASN A C 1
ATOM 2572 O O . ASN A 1 314 ? 0.720 18.534 -15.281 1.00 91.56 314 ASN A O 1
ATOM 2576 N N . LYS A 1 315 ? -0.748 19.464 -13.856 1.00 89.19 315 LYS A N 1
ATOM 2577 C CA . LYS A 1 315 ? -1.510 18.232 -13.583 1.00 89.19 315 LYS A CA 1
ATOM 2578 C C . LYS A 1 315 ? -1.958 17.492 -14.843 1.00 89.19 315 LYS A C 1
ATOM 2580 O O . LYS A 1 315 ? -1.779 16.291 -14.927 1.00 89.19 315 LYS A O 1
ATOM 2585 N N . LYS A 1 316 ? -2.454 18.201 -15.866 1.00 91.12 316 LYS A N 1
ATOM 2586 C CA . LYS A 1 316 ? -2.907 17.564 -17.119 1.00 91.12 316 LYS A CA 1
ATOM 2587 C C . LYS A 1 316 ? -1.782 16.830 -17.847 1.00 91.12 316 LYS A C 1
ATOM 2589 O O . LYS A 1 316 ? -2.037 15.857 -18.551 1.00 91.12 316 LYS A O 1
ATOM 2594 N N . LEU A 1 317 ? -0.562 17.348 -17.733 1.00 92.94 317 LEU A N 1
ATOM 2595 C CA . LEU A 1 317 ? 0.621 16.745 -18.324 1.00 92.94 317 LEU A CA 1
ATOM 2596 C C . LEU A 1 317 ? 1.113 15.550 -17.492 1.00 92.94 317 LEU A C 1
ATOM 2598 O O . LEU A 1 317 ? 1.496 14.541 -18.074 1.00 92.94 317 LEU A O 1
ATOM 2602 N N . ILE A 1 318 ? 1.038 15.634 -16.160 1.00 92.12 318 ILE A N 1
ATOM 2603 C CA . ILE A 1 318 ? 1.314 14.503 -15.261 1.00 92.12 318 ILE A CA 1
ATOM 2604 C C . ILE A 1 318 ? 0.318 13.364 -15.524 1.00 92.12 318 ILE A C 1
ATOM 2606 O O . ILE A 1 318 ? 0.758 12.266 -15.846 1.00 92.12 318 ILE A O 1
ATOM 2610 N N . ASP A 1 319 ? -0.992 13.645 -15.545 1.00 90.75 319 ASP A N 1
ATOM 2611 C CA . ASP A 1 319 ? -2.049 12.668 -15.861 1.00 90.75 319 ASP A CA 1
ATOM 2612 C C . ASP A 1 319 ? -1.820 12.000 -17.234 1.00 90.75 319 ASP A C 1
ATOM 2614 O O . ASP A 1 319 ? -2.116 10.821 -17.448 1.00 90.75 319 ASP A O 1
ATOM 2618 N N . PHE A 1 320 ? -1.302 12.765 -18.203 1.00 94.62 320 PHE A N 1
ATOM 2619 C CA . PHE A 1 320 ? -0.923 12.240 -19.513 1.00 94.62 320 PHE A CA 1
ATOM 2620 C C . PHE A 1 320 ? 0.239 11.251 -19.402 1.00 94.62 320 PHE A C 1
ATOM 2622 O O . PHE A 1 320 ? 0.120 10.146 -19.926 1.00 94.62 320 PHE A O 1
ATOM 2629 N N . PHE A 1 321 ? 1.330 11.611 -18.720 1.00 95.25 321 PHE A N 1
ATOM 2630 C CA . PHE A 1 321 ? 2.471 10.711 -18.543 1.00 95.25 321 PHE A CA 1
ATOM 2631 C C . PHE A 1 321 ? 2.093 9.453 -17.761 1.00 95.25 321 PHE A C 1
ATOM 2633 O O . PHE A 1 321 ? 2.479 8.359 -18.166 1.00 95.25 321 PHE A O 1
ATOM 2640 N N . GLU A 1 322 ? 1.293 9.595 -16.704 1.00 91.06 322 GLU A N 1
ATOM 2641 C CA . GLU A 1 322 ? 0.740 8.477 -15.936 1.00 91.06 322 GLU A CA 1
ATOM 2642 C C . GLU A 1 322 ? -0.012 7.497 -16.823 1.00 91.06 322 GLU A C 1
ATOM 2644 O O . GLU A 1 322 ? 0.283 6.298 -16.818 1.00 91.06 322 GLU A O 1
ATOM 2649 N N . ARG A 1 323 ? -0.934 8.000 -17.648 1.00 91.12 323 ARG A N 1
ATOM 2650 C CA . ARG A 1 323 ? -1.673 7.145 -18.571 1.00 91.12 323 ARG A CA 1
ATOM 2651 C C . ARG A 1 323 ? -0.741 6.483 -19.579 1.00 91.12 323 ARG A C 1
ATOM 2653 O O . ARG A 1 323 ? -0.779 5.266 -19.706 1.00 91.12 323 ARG A O 1
ATOM 2660 N N . GLU A 1 324 ? 0.057 7.261 -20.310 1.00 94.25 324 GLU A N 1
ATOM 2661 C CA . GLU A 1 324 ? 0.847 6.740 -21.431 1.00 94.25 324 GLU A CA 1
ATOM 2662 C C . GLU A 1 324 ? 1.901 5.722 -20.984 1.00 94.25 324 GLU A C 1
ATOM 2664 O O . GLU A 1 324 ? 2.092 4.732 -21.681 1.00 94.25 324 GLU A O 1
ATOM 2669 N N . LEU A 1 325 ? 2.544 5.921 -19.826 1.00 93.06 325 LEU A N 1
ATOM 2670 C CA . LEU A 1 325 ? 3.520 4.969 -19.284 1.00 93.06 325 LEU A CA 1
ATOM 2671 C C . LEU A 1 325 ? 2.868 3.673 -18.782 1.00 93.06 325 LEU A C 1
ATOM 2673 O O . LEU A 1 325 ? 3.497 2.619 -18.841 1.00 93.06 325 LEU A O 1
ATOM 2677 N N . THR A 1 326 ? 1.616 3.734 -18.321 1.00 87.44 326 THR A N 1
ATOM 2678 C CA . THR A 1 326 ? 0.896 2.566 -17.786 1.00 87.44 326 THR A CA 1
ATOM 2679 C C . THR A 1 326 ? 0.253 1.713 -18.884 1.00 87.44 326 THR A C 1
ATOM 2681 O O . THR A 1 326 ? 0.091 0.510 -18.707 1.00 87.44 326 THR A O 1
ATOM 2684 N N . ILE A 1 327 ? -0.102 2.306 -20.031 1.00 88.62 327 ILE A N 1
ATOM 2685 C CA . ILE A 1 327 ? -0.736 1.593 -21.160 1.00 88.62 327 ILE A CA 1
ATOM 2686 C C . ILE A 1 327 ? 0.257 1.118 -22.228 1.00 88.62 327 ILE A C 1
ATOM 2688 O O . ILE A 1 327 ? -0.155 0.733 -23.326 1.00 88.62 327 ILE A O 1
ATOM 2692 N N . LEU A 1 328 ? 1.560 1.186 -21.946 1.00 90.44 328 LEU A N 1
ATOM 2693 C CA . LEU A 1 328 ? 2.578 0.697 -22.867 1.00 90.44 328 LEU A CA 1
ATOM 2694 C C . LEU A 1 328 ? 2.331 -0.790 -23.194 1.00 90.44 328 LEU A C 1
ATOM 2696 O O . LEU A 1 328 ? 2.011 -1.571 -22.300 1.00 90.44 328 LEU A O 1
ATOM 2700 N N . PRO A 1 329 ? 2.456 -1.198 -24.470 1.00 88.75 329 PRO A N 1
ATOM 2701 C CA . PRO A 1 329 ? 2.060 -2.538 -24.903 1.00 88.75 329 PRO A CA 1
ATOM 2702 C C . PRO A 1 329 ? 2.997 -3.647 -24.415 1.00 88.75 329 PRO A C 1
ATOM 2704 O O . PRO A 1 329 ? 2.570 -4.791 -24.282 1.00 88.75 329 PRO A O 1
ATOM 2707 N N . GLU A 1 330 ? 4.268 -3.322 -24.180 1.00 93.75 330 GLU A N 1
ATOM 2708 C CA . GLU A 1 330 ? 5.277 -4.271 -23.713 1.00 93.75 330 GLU A CA 1
ATOM 2709 C C . GLU A 1 330 ? 5.612 -4.014 -22.239 1.00 93.75 330 GLU A C 1
ATOM 2711 O O . GLU A 1 330 ? 5.282 -2.973 -21.674 1.00 93.75 330 GLU A O 1
ATOM 2716 N N . SER A 1 331 ? 6.284 -4.966 -21.596 1.00 92.25 331 SER A N 1
ATOM 2717 C CA . SER A 1 331 ? 6.602 -4.882 -20.167 1.00 92.25 331 SER A CA 1
ATOM 2718 C C . SER A 1 331 ? 7.997 -4.318 -19.897 1.00 92.25 331 SER A C 1
ATOM 2720 O O . SER A 1 331 ? 8.934 -4.484 -20.688 1.00 92.25 331 SER A O 1
ATOM 2722 N N . TRP A 1 332 ? 8.154 -3.708 -18.723 1.00 93.38 332 TRP A N 1
ATOM 2723 C CA . TRP A 1 332 ? 9.461 -3.407 -18.153 1.00 93.38 332 TRP A CA 1
ATOM 2724 C C . TRP A 1 332 ? 10.071 -4.654 -17.520 1.00 93.38 332 TRP A C 1
ATOM 2726 O O . TRP A 1 332 ? 9.408 -5.379 -16.779 1.00 93.38 332 TRP A O 1
ATOM 2736 N N . ILE A 1 333 ? 11.359 -4.871 -17.774 1.00 93.00 333 ILE A N 1
ATOM 2737 C CA . ILE A 1 33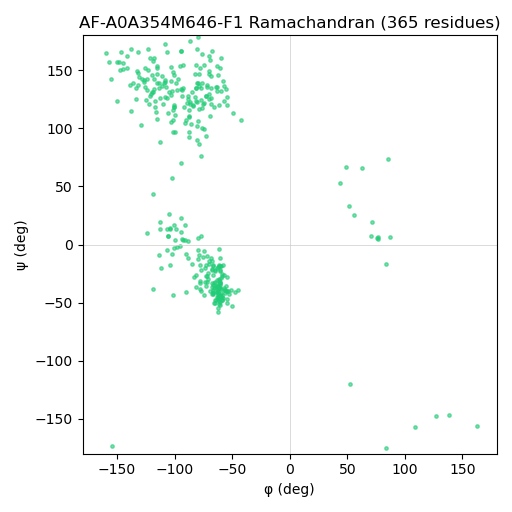3 ? 12.186 -5.718 -16.921 1.00 93.00 333 ILE A CA 1
ATOM 2738 C C . ILE A 1 333 ? 12.786 -4.821 -15.831 1.00 93.00 333 ILE A C 1
ATOM 2740 O O . ILE A 1 333 ? 13.460 -3.845 -16.179 1.00 93.00 333 ILE A O 1
ATOM 2744 N N . PRO A 1 334 ? 12.539 -5.115 -14.542 1.00 92.12 334 PRO A N 1
ATOM 2745 C CA . PRO A 1 334 ? 13.094 -4.359 -13.421 1.00 92.12 334 PRO A CA 1
ATOM 2746 C C . PRO A 1 334 ? 14.619 -4.368 -13.401 1.00 92.12 334 PRO A C 1
ATOM 2748 O O . PRO A 1 334 ? 15.254 -5.253 -13.979 1.00 92.12 334 PRO A O 1
ATOM 2751 N N . ALA A 1 335 ? 15.203 -3.406 -12.688 1.00 92.62 335 ALA A N 1
ATOM 2752 C CA . ALA A 1 335 ? 16.629 -3.430 -12.406 1.00 92.62 335 ALA A CA 1
ATOM 2753 C C . ALA A 1 335 ? 16.980 -4.652 -11.549 1.00 92.62 335 ALA A C 1
ATOM 2755 O O . ALA A 1 335 ? 16.149 -5.156 -10.788 1.00 92.62 335 ALA A O 1
ATOM 2756 N N . LEU A 1 336 ? 18.221 -5.114 -11.662 1.00 91.62 336 LEU A N 1
ATOM 2757 C CA . LEU A 1 336 ? 18.758 -6.185 -10.833 1.00 91.62 336 LEU A CA 1
ATOM 2758 C C . LEU A 1 336 ? 19.895 -5.651 -9.974 1.00 91.62 336 LEU A C 1
ATOM 2760 O O . LEU A 1 336 ? 20.750 -4.914 -10.466 1.00 91.62 336 LEU A O 1
ATOM 2764 N N . ALA A 1 337 ? 19.958 -6.068 -8.718 1.00 90.50 337 ALA A N 1
ATOM 2765 C CA . ALA A 1 337 ? 21.031 -5.724 -7.793 1.00 90.50 337 ALA A CA 1
ATOM 2766 C C . ALA A 1 337 ? 21.454 -6.943 -6.963 1.00 90.50 337 ALA A C 1
ATOM 2768 O O . ALA A 1 337 ? 20.788 -7.984 -6.979 1.00 90.50 337 ALA A O 1
ATOM 2769 N N . HIS A 1 338 ? 22.577 -6.814 -6.258 1.00 88.38 338 HIS A N 1
ATOM 2770 C CA . HIS A 1 338 ? 22.972 -7.806 -5.263 1.00 88.38 338 HIS A CA 1
ATOM 2771 C C . HIS A 1 338 ? 22.007 -7.763 -4.060 1.00 88.38 338 HIS A C 1
ATOM 2773 O O . HIS A 1 338 ? 21.512 -6.681 -3.730 1.00 88.38 338 HIS A O 1
ATOM 2779 N N . PRO A 1 339 ? 21.700 -8.907 -3.415 1.00 82.56 339 PRO A N 1
ATOM 2780 C CA . PRO A 1 339 ? 20.677 -8.977 -2.370 1.00 82.56 339 PRO A CA 1
ATOM 2781 C C . PRO A 1 339 ? 20.899 -8.033 -1.183 1.00 82.56 339 PRO A C 1
ATOM 2783 O O . PRO A 1 339 ? 19.945 -7.424 -0.708 1.00 82.56 339 PRO A O 1
ATOM 2786 N N . ASP A 1 340 ? 22.148 -7.836 -0.764 1.00 83.94 340 ASP A N 1
ATOM 2787 C CA . ASP A 1 340 ? 22.558 -6.935 0.324 1.00 83.94 340 ASP A CA 1
ATOM 2788 C C . ASP A 1 340 ? 22.330 -5.450 0.020 1.00 83.94 340 ASP A C 1
ATOM 2790 O O . ASP A 1 340 ? 22.323 -4.619 0.923 1.00 83.94 340 ASP A O 1
ATOM 2794 N N . LYS A 1 341 ? 22.142 -5.099 -1.255 1.00 85.75 341 LYS A N 1
ATOM 2795 C CA . LYS A 1 341 ? 21.822 -3.734 -1.697 1.00 85.75 341 LYS A CA 1
ATOM 2796 C C . LYS A 1 341 ? 20.325 -3.460 -1.751 1.00 85.75 341 LYS A C 1
ATOM 2798 O O . LYS A 1 341 ? 19.926 -2.326 -2.018 1.00 85.75 341 LYS A O 1
ATOM 2803 N N . VAL A 1 342 ? 19.507 -4.493 -1.562 1.00 80.94 342 VAL A N 1
ATOM 2804 C CA . VAL A 1 342 ? 18.045 -4.430 -1.679 1.00 80.94 342 VAL A CA 1
ATOM 2805 C C . VAL A 1 342 ? 17.367 -4.787 -0.361 1.00 80.94 342 VAL A C 1
ATOM 2807 O O . VAL A 1 342 ? 16.354 -4.180 -0.037 1.00 80.94 342 VAL A O 1
ATOM 2810 N N . LEU A 1 343 ? 17.897 -5.757 0.385 1.00 78.88 343 LEU A N 1
ATOM 2811 C CA . LEU A 1 343 ? 17.281 -6.305 1.590 1.00 78.88 343 LEU A CA 1
ATOM 2812 C C . LEU A 1 343 ? 18.147 -5.995 2.810 1.00 78.88 343 LEU A C 1
ATOM 2814 O O . LEU A 1 343 ? 19.195 -6.604 3.012 1.00 78.88 343 LEU A O 1
ATOM 2818 N N . ASP A 1 344 ? 17.679 -5.074 3.647 1.00 71.56 344 ASP A N 1
ATOM 2819 C CA . ASP A 1 344 ? 18.453 -4.568 4.788 1.00 71.56 344 ASP A CA 1
ATOM 2820 C C . ASP A 1 344 ? 18.326 -5.452 6.035 1.00 71.56 344 ASP A C 1
ATOM 2822 O O . ASP A 1 344 ? 19.114 -5.339 6.973 1.00 71.56 344 ASP A O 1
ATOM 2826 N N . TYR A 1 345 ? 17.316 -6.324 6.068 1.00 66.31 345 TYR A N 1
ATOM 2827 C CA . TYR A 1 345 ? 17.016 -7.189 7.214 1.00 66.31 345 TYR A CA 1
ATOM 2828 C C . TYR A 1 345 ? 17.446 -8.648 7.003 1.00 66.31 345 TYR A C 1
ATOM 2830 O O . TYR A 1 345 ? 16.997 -9.535 7.729 1.00 66.31 345 TYR A O 1
ATOM 2838 N N . PHE A 1 346 ? 18.280 -8.909 5.994 1.00 66.81 346 PHE A N 1
ATOM 2839 C CA . PHE A 1 346 ? 18.745 -10.246 5.632 1.00 66.81 346 PHE A CA 1
ATOM 2840 C C . PHE A 1 346 ? 20.264 -10.340 5.790 1.00 66.81 346 PHE A C 1
ATOM 2842 O O . PHE A 1 346 ? 21.003 -9.476 5.325 1.00 66.81 346 PHE A O 1
ATOM 2849 N N . ASP A 1 347 ? 20.725 -11.424 6.415 1.00 71.00 347 ASP A N 1
ATOM 2850 C CA . ASP A 1 347 ? 22.131 -11.822 6.376 1.00 71.00 347 ASP A CA 1
ATOM 2851 C C . ASP A 1 347 ? 22.335 -12.718 5.148 1.00 71.00 347 ASP A C 1
ATOM 2853 O O . ASP A 1 347 ? 21.666 -13.745 5.026 1.00 71.00 347 ASP A O 1
ATOM 2857 N N . PHE A 1 348 ? 23.275 -12.371 4.268 1.00 71.69 348 PHE A N 1
ATOM 2858 C CA . PHE A 1 348 ? 23.607 -13.177 3.090 1.00 71.69 348 PHE A CA 1
ATOM 2859 C C . PHE A 1 348 ? 24.959 -13.867 3.252 1.00 71.69 348 PHE A C 1
ATOM 2861 O O . PHE A 1 348 ? 25.949 -13.257 3.660 1.00 71.69 348 PHE A O 1
ATOM 2868 N N . SER A 1 349 ? 25.022 -15.145 2.890 1.00 76.81 349 SER A N 1
ATOM 2869 C CA . SER A 1 349 ? 26.284 -15.857 2.691 1.00 76.81 349 SER A CA 1
ATOM 2870 C C . SER A 1 349 ? 27.016 -15.370 1.432 1.00 76.81 349 SER A C 1
ATOM 2872 O O . SER A 1 349 ? 26.423 -14.786 0.523 1.00 76.81 349 SER A O 1
ATOM 2874 N N . GLU A 1 350 ? 28.316 -15.663 1.325 1.00 76.69 350 GLU A N 1
ATOM 2875 C CA . GLU A 1 350 ? 29.116 -15.300 0.142 1.00 76.69 350 GLU A CA 1
ATOM 2876 C C . GLU A 1 350 ? 28.586 -15.903 -1.172 1.00 76.69 350 GLU A C 1
ATOM 2878 O O . GLU A 1 350 ? 28.816 -15.351 -2.249 1.00 76.69 350 GLU A O 1
ATOM 2883 N N . GLU A 1 351 ? 27.899 -17.047 -1.112 1.00 77.06 351 GLU A N 1
ATOM 2884 C CA . GLU A 1 351 ? 27.265 -17.651 -2.287 1.00 77.06 351 GLU A CA 1
ATOM 2885 C C . GLU A 1 351 ? 25.970 -16.927 -2.666 1.00 77.06 351 GLU A C 1
ATOM 2887 O O . GLU A 1 351 ? 25.741 -16.676 -3.850 1.00 77.06 351 GLU A O 1
ATOM 2892 N N . GLU A 1 352 ? 25.165 -16.522 -1.682 1.00 77.25 352 GLU A N 1
ATOM 2893 C CA . GLU A 1 352 ? 23.915 -15.785 -1.903 1.00 77.25 352 GLU A CA 1
ATOM 2894 C C . GLU A 1 352 ? 24.167 -14.375 -2.445 1.00 77.25 352 GLU A C 1
ATOM 2896 O O . GLU A 1 352 ? 23.424 -13.914 -3.307 1.00 77.25 352 GLU A O 1
ATOM 2901 N N . LEU A 1 353 ? 25.267 -13.723 -2.054 1.00 81.69 353 LEU A N 1
ATOM 2902 C CA . LEU A 1 353 ? 25.662 -12.422 -2.611 1.00 81.69 353 LEU A CA 1
ATOM 2903 C C . LEU A 1 353 ? 25.940 -12.462 -4.121 1.00 81.69 353 LEU A C 1
ATOM 2905 O O . LEU A 1 353 ? 25.906 -11.427 -4.780 1.00 81.69 353 LEU A O 1
ATOM 2909 N N . LYS A 1 354 ? 26.184 -13.640 -4.709 1.00 80.81 354 LYS A N 1
ATOM 2910 C CA . LYS A 1 354 ? 26.364 -13.786 -6.166 1.00 80.81 354 LYS A CA 1
ATOM 2911 C C . LYS A 1 354 ? 25.039 -13.798 -6.928 1.00 80.81 354 LYS A C 1
ATOM 2913 O O . LYS A 1 354 ? 25.054 -13.707 -8.158 1.00 80.81 354 LYS A O 1
ATOM 2918 N N . LEU A 1 355 ? 23.911 -13.939 -6.230 1.00 83.69 355 LEU A N 1
ATOM 2919 C CA . LEU A 1 355 ? 22.587 -13.880 -6.833 1.00 83.69 355 LEU A CA 1
ATOM 2920 C C . LEU A 1 355 ? 22.275 -12.456 -7.302 1.00 83.69 355 LEU A C 1
ATOM 2922 O O . LEU A 1 355 ? 22.862 -11.474 -6.849 1.00 83.69 355 LEU A O 1
ATOM 2926 N N . LYS A 1 356 ? 21.323 -12.359 -8.228 1.00 85.94 356 LYS A N 1
ATOM 2927 C CA . LYS A 1 356 ? 20.749 -11.095 -8.683 1.00 85.94 356 LYS A CA 1
ATOM 2928 C C . LYS A 1 356 ? 19.272 -11.088 -8.341 1.00 85.94 356 LYS A C 1
ATOM 2930 O O . LYS A 1 356 ? 18.545 -11.989 -8.758 1.00 85.94 356 LYS A O 1
ATOM 2935 N N . VAL A 1 357 ? 18.843 -10.076 -7.601 1.00 85.25 357 VAL A N 1
ATOM 2936 C CA . VAL A 1 357 ? 17.450 -9.895 -7.185 1.00 85.25 357 VAL A CA 1
ATOM 2937 C C . VAL A 1 357 ? 16.876 -8.640 -7.818 1.00 85.25 357 VAL A C 1
ATOM 2939 O O . VAL A 1 357 ? 17.612 -7.719 -8.176 1.00 85.25 357 VAL A O 1
ATOM 2942 N N . LYS A 1 358 ? 15.554 -8.613 -7.990 1.00 88.44 358 LYS A N 1
ATOM 2943 C CA . LYS A 1 358 ? 14.871 -7.468 -8.592 1.00 88.44 358 LYS A CA 1
ATOM 2944 C C . LYS A 1 358 ? 14.880 -6.290 -7.623 1.00 88.44 358 LYS A C 1
ATOM 2946 O O . LYS A 1 358 ? 14.616 -6.454 -6.437 1.00 88.44 358 LYS A O 1
ATOM 2951 N N . ALA A 1 359 ? 15.140 -5.102 -8.146 1.00 89.31 359 ALA A N 1
ATOM 2952 C CA . ALA A 1 359 ? 15.242 -3.875 -7.377 1.00 89.31 359 ALA A CA 1
ATOM 2953 C C . ALA A 1 359 ? 14.341 -2.790 -7.970 1.00 89.31 359 ALA A C 1
ATOM 2955 O O . ALA A 1 359 ? 14.234 -2.662 -9.193 1.00 89.31 359 ALA A O 1
ATOM 2956 N N . ASN A 1 360 ? 13.723 -1.986 -7.100 1.00 89.75 360 ASN A N 1
ATOM 2957 C CA . ASN A 1 360 ? 13.064 -0.764 -7.547 1.00 89.75 360 ASN A CA 1
ATOM 2958 C C . ASN A 1 360 ? 14.134 0.218 -8.025 1.00 89.75 360 ASN A C 1
ATOM 2960 O O . ASN A 1 360 ? 15.137 0.417 -7.332 1.00 89.75 360 ASN A O 1
ATOM 2964 N N . SER A 1 361 ? 13.907 0.844 -9.179 1.00 92.25 361 SER A N 1
ATOM 2965 C CA . SER A 1 361 ? 14.861 1.783 -9.768 1.00 92.25 361 SER A CA 1
ATOM 2966 C C . SER A 1 361 ? 14.207 3.067 -10.250 1.00 92.25 361 SER A C 1
ATOM 2968 O O . SER A 1 361 ? 13.194 3.010 -10.951 1.00 92.25 361 SER A O 1
ATOM 2970 N N . GLU A 1 362 ? 14.820 4.209 -9.934 1.00 93.81 362 GLU A N 1
ATOM 2971 C CA . GLU A 1 362 ? 14.420 5.520 -10.460 1.00 93.81 362 GLU A CA 1
ATOM 2972 C C . GLU A 1 362 ? 15.012 5.749 -11.846 1.00 93.81 362 GLU A C 1
ATOM 2974 O O . GLU A 1 362 ? 16.220 5.622 -12.052 1.00 93.81 362 GLU A O 1
ATOM 2979 N N . LEU A 1 363 ? 14.137 6.084 -12.792 1.00 94.31 363 LEU A N 1
ATOM 2980 C CA . LEU A 1 363 ? 14.478 6.398 -14.168 1.00 94.31 363 LEU A CA 1
ATOM 2981 C C . LEU A 1 363 ? 14.149 7.857 -14.469 1.00 94.31 363 LEU A C 1
ATOM 2983 O O . LEU A 1 363 ? 13.163 8.410 -13.976 1.00 94.31 363 LEU A O 1
ATOM 2987 N N . GLU A 1 364 ? 14.957 8.460 -15.338 1.00 95.94 364 GLU A N 1
ATOM 2988 C CA . GLU A 1 364 ? 14.766 9.831 -15.795 1.00 95.94 364 GLU A CA 1
ATOM 2989 C C . GLU A 1 364 ? 14.707 9.901 -17.325 1.00 95.94 364 GLU A C 1
ATOM 2991 O O . GLU A 1 364 ? 15.542 9.328 -18.029 1.00 95.94 364 GLU A O 1
ATOM 2996 N N . ILE A 1 365 ? 13.745 10.659 -17.850 1.00 96.31 365 ILE A N 1
ATOM 2997 C CA . ILE A 1 365 ? 13.685 11.067 -19.254 1.00 96.31 365 ILE A CA 1
ATOM 2998 C C . ILE A 1 365 ? 13.811 12.586 -19.307 1.00 96.31 365 ILE A C 1
ATOM 3000 O O . ILE A 1 365 ? 12.928 13.307 -18.848 1.00 96.31 365 ILE A O 1
ATOM 3004 N N . VAL A 1 366 ? 14.906 13.067 -19.890 1.00 95.44 366 VAL A N 1
ATOM 3005 C CA . VAL A 1 366 ? 15.121 14.494 -20.165 1.00 95.44 366 VAL A CA 1
ATOM 3006 C C . VAL A 1 366 ? 14.540 14.825 -21.538 1.00 95.44 366 VAL A C 1
ATOM 3008 O O . VAL A 1 366 ? 14.866 14.135 -22.510 1.00 95.44 366 VAL A O 1
ATOM 3011 N N . PHE A 1 367 ? 13.689 15.852 -21.611 1.00 93.00 367 PHE A N 1
ATOM 3012 C CA . PHE A 1 367 ? 12.962 16.267 -22.814 1.00 93.00 367 PHE A CA 1
ATOM 3013 C C . PHE A 1 367 ? 13.616 17.387 -23.615 1.00 93.00 367 PHE A C 1
ATOM 3015 O O . PHE A 1 367 ? 14.379 18.210 -23.058 1.00 93.00 367 PHE A O 1
#

Mean predicted aligned error: 11.28 Å

InterPro domains:
  IPR025533 Protein of unknown function DUF4419 [PF14388] (8-210)
  IPR025533 Protein of unknown function DUF4419 [PTHR31252] (8-221)

Secondary structure (DSSP, 8-state):
------S---SHHHHHHHHHHHHHHHTTT-----------------S-HHHHHHHHHHGGGGGGGT-HHHHHHHHHHHHHHHHHTTT---HHHHHTSS--SS-TT--B--SGGGGG-SEEEEEEEEEEEE-TTS-EEEEEEEEE-TT-STTGGGG---BGGGS--SEEEEEEEEEETTTTEEEEEEEEEEEEEEEE-TT--EEEEEEEEEEETTPPPP-----------------TT---SSBPS--SB--EESTTT-SSHHHHHHHHHHHHHHHHTT-TTTTT---TT-EEEEEEPTTS-EEEEEEESTTTT-HHHHHHHHHHHHS-SSPEEPEEE-GGGT-TT----TTGGGS-EEEBEEEEEE-

Organism: NCBI:txid1099853